Protein AF-A0AAX3QMC4-F1 (afdb_monomer_lite)

pLDDT: mean 74.83, std 13.09, range [39.97, 90.88]

Sequence (287 aa):
MVKISYQSLVENGSMGNENILMTIIDQMFKWLPAFVIFPMVAMEQKKWYMQVFTAYNILLYTIYNILSGSRSDILAVVLGLVLLWIYGRKIRIKQVFVLSFIAITFLYLASFTYSLRGGVNEGTLEEILLKQDYTAPAYNLVGVIGKNIIDPLMVINSQIIKTFPLLGGDWLYFLIADSLFPSSQVSASQGWAFHPFAEGYIFCGFLGFVYNGLVIGLGLSIWNRFILTNNERFNRFMFAIMGCIFFSLVRSQSVNFFRYMYYMFIPSAYIYSRLSNIKINYRGFLR

Foldseek 3Di:
DDQQELVCVVCQCPPNHHPVVNVVVVVVLLQLLLQQQLLLVLVVDPDPVSVVVNVVSVVVSVVSCLRHLPLLLVVLSVQLVLLLVPQPDDDDPVNVVVVVVVVVVSVVSNVVSVVVNPDDDDDDPVVVVLLDQPDPPQPVLVQCLVVVQADQPLLVVLLVCVLDPVSPDDHSLVVCVCVRDVPDDPSSSQHFLRALQSSLCNNPNPCRNVVSVVLVVVLVLVLQLLLAWPDSSSSSSSSSQCSSCVRVCRRGHSSVSSVCVVPRSVVSSVSSCVVVVDDIDGPSPPD

Organism: Parabacteroides distasonis (NCBI:txid823)

Secondary structure (DSSP, 8-state):
-----HHHHHHTTGGG---HHHHHHHHHHHHHIIIIIHHHHHTT---HHHHHHHHHHHHHHHHHHHHHT-HHHHHHHHHHHHHHHHTTSPPPHHHHHHHHHHHHHHHHHHHHHHHTT-----S-HHHHHHHSTTPSSPHHHHHHHHTT---HHHHHHHHHHHHSGGG----HHHHHHHHH-TTS-GGGG--TTHHHHHHHHHHHGGGHHHHHHHHHHHHHHHHHHHH-BS-HHHHHHHHHHHHHHHHHHHTS-TTHHHHHIIIIIHHHHHHHHHHHT----BSTT--

Radius of gyration: 20.12 Å; chains: 1; bounding box: 52×50×53 Å

Structure (mmCIF, N/CA/C/O backbone):
data_AF-A0AAX3QMC4-F1
#
_entry.id   AF-A0AAX3QMC4-F1
#
loop_
_atom_site.group_PDB
_atom_site.id
_atom_site.type_symbol
_atom_site.label_atom_id
_atom_site.label_alt_id
_atom_site.label_comp_id
_atom_site.label_asym_id
_atom_site.label_entity_id
_atom_site.label_seq_id
_atom_site.pdbx_PDB_ins_code
_atom_site.Cartn_x
_atom_site.Cartn_y
_atom_site.Cartn_z
_atom_site.occupancy
_atom_site.B_iso_or_equiv
_atom_site.auth_seq_id
_atom_site.auth_comp_id
_atom_site.auth_asym_id
_atom_site.auth_atom_id
_atom_site.pdbx_PDB_model_num
ATOM 1 N N . MET A 1 1 ? 17.793 24.066 9.110 1.00 49.31 1 MET A N 1
ATOM 2 C CA . MET A 1 1 ? 16.353 23.730 9.198 1.00 49.31 1 MET A CA 1
ATOM 3 C C . MET A 1 1 ? 16.032 22.841 8.001 1.00 49.31 1 MET A C 1
ATOM 5 O O . MET A 1 1 ? 16.295 23.274 6.887 1.00 49.31 1 MET A O 1
ATOM 9 N N . VAL A 1 2 ? 15.605 21.588 8.198 1.00 56.50 2 VAL A N 1
ATOM 10 C CA . VAL A 1 2 ? 15.334 20.657 7.079 1.00 56.50 2 VAL A CA 1
ATOM 11 C C . VAL A 1 2 ? 14.085 21.140 6.340 1.00 56.50 2 VAL A C 1
ATOM 13 O O . VAL A 1 2 ? 13.000 21.159 6.916 1.00 56.50 2 VAL A O 1
ATOM 16 N N . LYS A 1 3 ? 14.232 21.582 5.087 1.00 62.50 3 LYS A N 1
ATOM 17 C CA . LYS A 1 3 ? 13.102 22.011 4.255 1.00 62.50 3 LYS A CA 1
ATOM 18 C C . LYS A 1 3 ? 12.475 20.770 3.621 1.00 62.50 3 LYS A C 1
ATOM 20 O O . LYS A 1 3 ? 13.052 20.193 2.705 1.00 62.50 3 LYS A O 1
ATOM 25 N N . ILE A 1 4 ? 11.315 20.356 4.122 1.00 63.91 4 ILE A N 1
ATOM 26 C CA . ILE A 1 4 ? 10.539 19.247 3.557 1.00 63.91 4 ILE A CA 1
ATOM 27 C C . ILE A 1 4 ? 9.713 19.806 2.395 1.00 63.91 4 ILE A C 1
ATOM 29 O O . ILE A 1 4 ? 8.741 20.525 2.609 1.00 63.91 4 ILE A O 1
ATOM 33 N N . SER A 1 5 ? 10.132 19.518 1.168 1.00 65.94 5 SER A N 1
ATOM 34 C CA . SER A 1 5 ? 9.393 19.777 -0.066 1.00 65.94 5 SER A CA 1
ATOM 35 C C . SER A 1 5 ? 9.378 18.499 -0.902 1.00 65.94 5 SER A C 1
ATOM 37 O O . SER A 1 5 ? 10.153 17.577 -0.651 1.00 65.94 5 SER A O 1
ATOM 39 N N . TYR A 1 6 ? 8.503 18.430 -1.909 1.00 62.00 6 TYR A N 1
ATOM 40 C CA . TYR A 1 6 ? 8.490 17.288 -2.826 1.00 62.00 6 TYR A CA 1
ATOM 41 C C . TYR A 1 6 ? 9.870 17.037 -3.441 1.00 62.00 6 TYR A C 1
ATOM 43 O O . TYR A 1 6 ? 10.355 15.913 -3.445 1.00 62.00 6 TYR A O 1
ATOM 51 N N . GLN A 1 7 ? 10.509 18.105 -3.919 1.00 60.81 7 GLN A N 1
ATOM 52 C CA . GLN A 1 7 ? 11.808 18.029 -4.569 1.00 60.81 7 GLN A CA 1
ATOM 53 C C . GLN A 1 7 ? 12.891 17.538 -3.605 1.00 60.81 7 GLN A C 1
ATOM 55 O O . GLN A 1 7 ? 13.612 16.610 -3.943 1.00 60.81 7 GLN A O 1
ATOM 60 N N . SER A 1 8 ? 12.931 18.051 -2.370 1.00 63.56 8 SER A N 1
ATOM 61 C CA . SER A 1 8 ? 13.912 17.577 -1.394 1.00 63.56 8 SER A CA 1
ATOM 62 C C . SER A 1 8 ? 13.659 16.140 -0.935 1.00 63.56 8 SER A C 1
ATOM 64 O O . SER A 1 8 ? 14.614 15.466 -0.583 1.00 63.56 8 SER A O 1
ATOM 66 N N . LEU A 1 9 ? 12.415 15.641 -0.948 1.00 64.69 9 LEU A N 1
ATOM 67 C CA . LEU A 1 9 ? 12.098 14.231 -0.662 1.00 64.69 9 LEU A CA 1
ATOM 68 C C . LEU A 1 9 ? 12.475 13.294 -1.812 1.00 64.69 9 LEU A C 1
ATOM 70 O O . LEU A 1 9 ? 12.920 12.181 -1.555 1.00 64.69 9 LEU A O 1
ATOM 74 N N . VAL A 1 10 ? 12.292 13.732 -3.058 1.00 59.44 10 VAL A N 1
ATOM 75 C CA . VAL A 1 10 ? 12.657 12.957 -4.255 1.00 59.44 10 VAL A CA 1
ATOM 76 C C . VAL A 1 10 ? 14.172 12.923 -4.452 1.00 59.44 10 VAL A C 1
ATOM 78 O O . VAL A 1 10 ? 14.716 11.890 -4.828 1.00 59.44 10 VAL A O 1
ATOM 81 N N . GLU A 1 11 ? 14.853 14.035 -4.184 1.00 58.03 11 GLU A N 1
ATOM 82 C CA . GLU A 1 11 ? 16.307 14.157 -4.313 1.00 58.03 11 GLU A CA 1
ATOM 83 C C . GLU A 1 11 ? 17.058 13.585 -3.096 1.00 58.03 11 GLU A C 1
ATOM 85 O O . GLU A 1 11 ? 18.263 13.348 -3.179 1.00 58.03 11 GLU A O 1
ATOM 90 N N . ASN A 1 12 ? 16.379 13.318 -1.972 1.00 55.47 12 ASN A N 1
ATOM 91 C CA . ASN A 1 12 ? 17.002 12.708 -0.797 1.00 55.47 12 ASN A CA 1
ATOM 92 C C . ASN A 1 12 ? 17.486 11.284 -1.118 1.00 55.47 12 ASN A C 1
ATOM 94 O O . ASN A 1 12 ? 16.683 10.405 -1.425 1.00 55.47 12 ASN A O 1
ATOM 98 N N . GLY A 1 13 ? 18.799 11.056 -1.047 1.00 44.19 13 GLY A N 1
ATOM 99 C CA . GLY A 1 13 ? 19.425 9.797 -1.465 1.00 44.19 13 GLY A CA 1
ATOM 100 C C . GLY A 1 13 ? 19.769 9.724 -2.959 1.00 44.19 13 GLY A C 1
ATOM 101 O O . GLY A 1 13 ? 20.494 8.816 -3.367 1.00 44.19 13 GLY A O 1
ATOM 102 N N . SER A 1 14 ? 19.348 10.700 -3.774 1.00 43.34 14 SER A N 1
ATOM 103 C CA . SER A 1 14 ? 19.918 10.880 -5.113 1.00 43.34 14 SER A CA 1
ATOM 104 C C . SER A 1 14 ? 21.377 11.344 -4.975 1.00 43.34 14 SER A C 1
ATOM 106 O O . SER A 1 14 ? 21.699 12.162 -4.116 1.00 43.34 14 SER A O 1
ATOM 108 N N . MET A 1 15 ? 22.289 10.767 -5.763 1.00 39.97 15 MET A N 1
ATOM 109 C CA . MET A 1 15 ? 23.743 11.016 -5.681 1.00 39.97 15 MET A CA 1
ATOM 110 C C . MET A 1 15 ? 24.440 10.571 -4.374 1.00 39.97 15 MET A C 1
ATOM 112 O O . MET A 1 15 ? 25.539 11.032 -4.075 1.00 39.97 15 MET A O 1
ATOM 116 N N . GLY A 1 16 ? 23.848 9.651 -3.603 1.00 44.28 16 GLY A N 1
ATOM 117 C CA . GLY A 1 16 ? 24.543 8.951 -2.509 1.00 44.28 16 GLY A CA 1
ATOM 118 C C . GLY A 1 16 ? 24.634 9.693 -1.167 1.00 44.28 16 GLY A C 1
ATOM 119 O O . GLY A 1 16 ? 25.186 9.139 -0.221 1.00 44.28 16 GLY A O 1
ATOM 120 N N . ASN A 1 17 ? 24.059 10.895 -1.045 1.00 50.72 17 ASN A N 1
ATOM 121 C CA . ASN A 1 17 ? 23.912 11.597 0.236 1.00 50.72 17 ASN A CA 1
ATOM 122 C C . ASN A 1 17 ? 22.464 11.504 0.730 1.00 50.72 17 ASN A C 1
ATOM 124 O O . ASN A 1 17 ? 21.611 12.325 0.390 1.00 50.72 17 ASN A O 1
ATOM 128 N N . GLU A 1 18 ? 22.182 10.489 1.545 1.00 63.16 18 GLU A N 1
ATOM 129 C CA . GLU A 1 18 ? 20.889 10.344 2.209 1.00 63.16 18 GLU A CA 1
ATOM 130 C C . GLU A 1 18 ? 20.878 11.118 3.534 1.00 63.16 18 GLU A C 1
ATOM 132 O O . GLU A 1 18 ? 21.643 10.840 4.462 1.00 63.16 18 GLU A O 1
ATOM 137 N N . ASN A 1 19 ? 19.974 12.087 3.663 1.00 74.25 19 ASN A N 1
ATOM 138 C CA . ASN A 1 19 ? 19.677 12.698 4.947 1.00 74.25 19 ASN A CA 1
ATOM 139 C C . ASN A 1 19 ? 18.780 11.753 5.756 1.00 74.25 19 ASN A C 1
ATOM 141 O O . ASN A 1 19 ? 17.552 11.774 5.645 1.00 74.25 19 ASN A O 1
ATOM 145 N N . ILE A 1 20 ? 19.415 10.948 6.609 1.00 75.31 20 ILE A N 1
ATOM 146 C CA . ILE A 1 20 ? 18.758 9.947 7.463 1.00 75.31 20 ILE A CA 1
ATOM 147 C C . ILE A 1 20 ? 17.622 10.564 8.291 1.00 75.31 20 ILE A C 1
ATOM 149 O O . ILE A 1 20 ? 16.552 9.971 8.419 1.00 75.31 20 ILE A O 1
ATOM 153 N N . LEU A 1 21 ? 17.815 11.773 8.831 1.00 75.75 21 LEU A N 1
ATOM 154 C CA . LEU A 1 21 ? 16.792 12.446 9.635 1.00 75.75 21 LEU A CA 1
ATOM 155 C C . LEU A 1 21 ? 15.539 12.747 8.803 1.00 75.75 21 LEU A C 1
ATOM 157 O O . LEU A 1 21 ? 14.420 12.582 9.282 1.00 75.75 21 LEU A O 1
ATOM 161 N N . MET A 1 22 ? 15.722 13.159 7.551 1.00 76.25 22 MET A N 1
ATOM 162 C CA . MET A 1 22 ? 14.623 13.428 6.632 1.00 76.25 22 MET A CA 1
ATOM 163 C C . MET A 1 22 ? 13.876 12.147 6.245 1.00 76.25 22 MET A C 1
ATOM 165 O O . MET A 1 22 ? 12.645 12.147 6.265 1.00 76.25 22 MET A O 1
ATOM 169 N N . THR A 1 23 ? 14.600 11.055 5.979 1.00 74.56 23 THR A N 1
ATOM 170 C CA . THR A 1 23 ? 14.008 9.734 5.713 1.00 74.56 23 THR A CA 1
ATOM 171 C C . THR A 1 23 ? 13.187 9.244 6.907 1.00 74.56 23 THR A C 1
ATOM 173 O O . THR A 1 23 ? 12.052 8.803 6.736 1.00 74.56 23 THR A O 1
ATOM 176 N N . ILE A 1 24 ? 13.715 9.366 8.130 1.00 79.25 24 ILE A N 1
ATOM 177 C CA . ILE A 1 24 ? 12.997 8.973 9.352 1.00 79.25 24 ILE A CA 1
ATOM 178 C C . ILE A 1 24 ? 11.710 9.789 9.505 1.00 79.25 24 ILE A C 1
ATOM 180 O O . ILE A 1 24 ? 10.648 9.211 9.736 1.00 79.25 24 ILE A O 1
ATOM 184 N N . ILE A 1 25 ? 11.782 11.114 9.345 1.00 80.94 25 ILE A N 1
ATOM 185 C CA . ILE A 1 25 ? 10.610 11.991 9.466 1.00 80.94 25 ILE A CA 1
ATOM 186 C C . ILE A 1 25 ? 9.544 11.625 8.420 1.00 80.94 25 ILE A C 1
ATOM 188 O O . ILE A 1 25 ? 8.375 11.482 8.779 1.00 80.94 25 ILE A O 1
ATOM 192 N N . ASP A 1 26 ? 9.926 11.425 7.155 1.00 80.88 26 ASP A N 1
ATOM 193 C CA . ASP A 1 26 ? 9.006 11.006 6.086 1.00 80.88 26 ASP A CA 1
ATOM 194 C C . ASP A 1 26 ? 8.307 9.678 6.414 1.00 80.88 26 ASP A C 1
ATOM 196 O O . ASP A 1 26 ? 7.080 9.583 6.335 1.00 80.88 26 ASP A O 1
ATOM 200 N N . GLN A 1 27 ? 9.053 8.673 6.881 1.00 81.38 27 GLN A N 1
ATOM 201 C CA . GLN A 1 27 ? 8.475 7.375 7.242 1.00 81.38 27 GLN A CA 1
ATOM 202 C C . GLN A 1 27 ? 7.536 7.462 8.450 1.00 81.38 27 GLN A C 1
ATOM 204 O O . GLN A 1 27 ? 6.460 6.862 8.435 1.00 81.38 27 GLN A O 1
ATOM 209 N N . MET A 1 28 ? 7.878 8.256 9.471 1.00 84.31 28 MET A N 1
ATOM 210 C CA . MET A 1 28 ? 6.996 8.485 10.622 1.00 84.31 28 MET A CA 1
ATOM 211 C C . MET A 1 28 ? 5.643 9.062 10.189 1.00 84.31 28 MET A C 1
ATOM 213 O O . MET A 1 28 ? 4.595 8.606 10.657 1.00 84.31 28 MET A O 1
ATOM 217 N N . PHE A 1 29 ? 5.650 10.019 9.257 1.00 85.50 29 PHE A N 1
ATOM 218 C CA . PHE A 1 29 ? 4.421 10.577 8.696 1.00 85.50 29 PHE A CA 1
ATOM 219 C C . PHE A 1 29 ? 3.666 9.589 7.814 1.00 85.50 29 PHE A C 1
ATOM 221 O O . PHE A 1 29 ? 2.445 9.492 7.922 1.00 85.50 29 PHE A O 1
ATOM 228 N N . LYS A 1 30 ? 4.351 8.797 6.991 1.00 82.56 30 LYS A N 1
ATOM 229 C CA . LYS A 1 30 ? 3.698 7.791 6.139 1.00 82.56 30 LYS A CA 1
ATOM 230 C C . LYS A 1 30 ? 3.063 6.646 6.923 1.00 82.56 30 LYS A C 1
ATOM 232 O O . LYS A 1 30 ? 2.097 6.050 6.452 1.00 82.56 30 LYS A O 1
ATOM 237 N N . TRP A 1 31 ? 3.556 6.348 8.122 1.00 86.25 31 TRP A N 1
ATOM 238 C CA . TRP A 1 31 ? 3.042 5.254 8.950 1.00 86.25 31 TRP A CA 1
ATOM 239 C C . TRP A 1 31 ? 1.947 5.662 9.946 1.00 86.25 31 TRP A C 1
ATOM 241 O O . TRP A 1 31 ? 1.224 4.801 10.457 1.00 86.25 31 TRP A O 1
ATOM 251 N N . LEU A 1 32 ? 1.770 6.964 10.181 1.00 88.06 32 LEU A N 1
ATOM 252 C CA . LEU A 1 32 ? 0.711 7.539 11.021 1.00 88.06 32 LEU A CA 1
ATOM 253 C C . LEU A 1 32 ? -0.691 6.953 10.747 1.00 88.06 32 LEU A C 1
ATOM 255 O O . LEU A 1 32 ? -1.385 6.602 11.710 1.00 88.06 32 LEU A O 1
ATOM 259 N N . PRO A 1 33 ? -1.119 6.766 9.480 1.00 86.81 33 PRO A N 1
ATOM 260 C CA . PRO A 1 33 ? -2.404 6.149 9.174 1.00 86.81 33 PRO A CA 1
ATOM 261 C C . PRO A 1 33 ? -2.561 4.737 9.744 1.00 86.81 33 PRO A C 1
ATOM 263 O O . PRO A 1 33 ? -3.573 4.432 10.375 1.00 86.81 33 PRO A O 1
ATOM 266 N N . ALA A 1 34 ? -1.547 3.888 9.574 1.00 86.06 34 ALA A N 1
ATOM 267 C CA . ALA A 1 34 ? -1.612 2.477 9.943 1.00 86.06 34 ALA A CA 1
ATOM 268 C C . ALA A 1 34 ? -1.427 2.225 11.444 1.00 86.06 34 ALA A C 1
ATOM 270 O O . ALA A 1 34 ? -2.009 1.274 11.972 1.00 86.06 34 ALA A O 1
ATOM 271 N N . PHE A 1 35 ? -0.632 3.051 12.131 1.00 87.19 35 PHE A N 1
ATOM 272 C CA . PHE A 1 35 ? -0.308 2.848 13.549 1.00 87.19 35 PHE A CA 1
ATOM 273 C C . PHE A 1 35 ? -1.114 3.708 14.517 1.00 87.19 35 PHE A C 1
ATOM 275 O O . PHE A 1 35 ? -1.220 3.344 15.687 1.00 87.19 35 PHE A O 1
ATOM 282 N N . VAL A 1 36 ? -1.705 4.813 14.057 1.00 86.25 36 VAL A N 1
ATOM 283 C CA . VAL A 1 36 ? -2.420 5.749 14.936 1.00 86.25 36 VAL A CA 1
ATOM 284 C C . VAL A 1 36 ? -3.840 5.995 14.448 1.00 86.25 36 VAL A C 1
ATOM 286 O O . VAL A 1 36 ? -4.792 5.682 15.160 1.00 86.25 36 VAL A O 1
ATOM 289 N N . ILE A 1 37 ? -4.017 6.494 13.223 1.00 87.19 37 ILE A N 1
ATOM 290 C CA . ILE A 1 37 ? -5.329 6.972 12.761 1.00 87.19 37 ILE A CA 1
ATOM 291 C C . ILE A 1 37 ? -6.327 5.814 12.632 1.00 87.19 37 ILE A C 1
ATOM 293 O O . ILE A 1 37 ? -7.370 5.824 13.286 1.00 87.19 37 ILE A O 1
ATOM 297 N N . PHE A 1 38 ? -6.027 4.793 11.824 1.00 88.56 38 PHE A N 1
ATOM 298 C CA . PHE A 1 38 ? -6.962 3.687 11.600 1.00 88.56 38 PHE A CA 1
ATOM 299 C C . PHE A 1 38 ? -7.244 2.855 12.851 1.00 88.56 38 PHE A C 1
ATOM 301 O O . PHE A 1 38 ? -8.420 2.551 13.061 1.00 88.56 38 PHE A O 1
ATOM 308 N N . PRO A 1 39 ? -6.259 2.517 13.712 1.00 86.12 39 PRO A N 1
ATOM 309 C CA . PRO A 1 39 ? -6.552 1.847 14.975 1.00 86.12 39 PRO A CA 1
ATOM 310 C C . PRO A 1 39 ? -7.547 2.636 15.827 1.00 86.12 39 PRO A C 1
ATOM 312 O O . PRO A 1 39 ? -8.546 2.081 16.281 1.00 86.12 39 PRO A O 1
ATOM 315 N N . MET A 1 40 ? -7.329 3.942 15.997 1.00 84.44 40 MET A N 1
ATOM 316 C CA . MET A 1 40 ? -8.184 4.769 16.851 1.00 84.44 40 MET A CA 1
ATOM 317 C C . MET A 1 40 ? -9.596 4.937 16.289 1.00 84.44 40 MET A C 1
ATOM 319 O O . MET A 1 40 ? -10.567 4.851 17.045 1.00 84.44 40 MET A O 1
ATOM 323 N N . VAL A 1 41 ? -9.721 5.116 14.970 1.00 84.19 41 VAL A N 1
ATOM 324 C CA . VAL A 1 41 ? -11.024 5.191 14.295 1.00 84.19 41 VAL A CA 1
ATOM 325 C C . VAL A 1 41 ? -11.757 3.847 14.377 1.00 84.19 41 VAL A C 1
ATOM 327 O O . VAL A 1 41 ? -12.950 3.821 14.676 1.00 84.19 41 VAL A O 1
ATOM 330 N N . ALA A 1 42 ? -11.064 2.723 14.170 1.00 84.88 42 ALA A N 1
ATOM 331 C CA . ALA A 1 42 ? -11.664 1.388 14.211 1.00 84.88 42 ALA A CA 1
ATOM 332 C C . ALA A 1 42 ? -12.088 0.948 15.624 1.00 84.88 42 ALA A C 1
ATOM 334 O O . ALA A 1 42 ? -13.066 0.211 15.771 1.00 84.88 42 ALA A O 1
ATOM 335 N N . MET A 1 43 ? -11.396 1.418 16.666 1.00 82.75 43 MET A N 1
ATOM 336 C CA . MET A 1 43 ? -11.776 1.169 18.060 1.00 82.75 43 MET A CA 1
ATOM 337 C C . MET A 1 43 ? -13.042 1.932 18.491 1.00 82.75 43 MET A C 1
ATOM 339 O O . MET A 1 43 ? -13.612 1.588 19.526 1.00 82.75 43 MET A O 1
ATOM 343 N N . GLU A 1 44 ? -13.480 2.943 17.728 1.00 79.31 44 GLU A N 1
ATOM 344 C CA . GLU A 1 44 ? -14.660 3.780 18.015 1.00 79.31 44 GLU A CA 1
ATOM 345 C C . GLU A 1 44 ? -14.652 4.360 19.447 1.00 79.31 44 GLU A C 1
ATOM 347 O O . GLU A 1 44 ? -15.651 4.339 20.172 1.00 79.31 44 GLU A O 1
ATOM 352 N N . GLN A 1 45 ? -13.494 4.873 19.883 1.00 75.12 45 GLN A N 1
ATOM 353 C CA . GLN A 1 45 ? -13.324 5.419 21.232 1.00 75.12 45 GLN A CA 1
ATOM 354 C C . GLN A 1 45 ? -14.245 6.628 21.467 1.00 75.12 45 GLN A C 1
ATOM 356 O O . GLN A 1 45 ? -14.184 7.636 20.762 1.00 75.12 45 GLN A O 1
ATOM 361 N N . LYS A 1 46 ? -15.077 6.549 22.513 1.00 76.88 46 LYS A N 1
ATOM 362 C CA . LYS A 1 46 ? -16.021 7.619 22.893 1.00 76.88 46 LYS A CA 1
ATOM 363 C C . LYS A 1 46 ? -15.394 8.730 23.738 1.00 76.88 46 LYS A C 1
ATOM 365 O O . LYS A 1 46 ? -16.039 9.737 24.003 1.00 76.88 46 LYS A O 1
ATOM 370 N N . LYS A 1 47 ? -14.159 8.542 24.209 1.00 85.75 47 LYS A N 1
ATOM 371 C CA . LYS A 1 47 ? -13.484 9.515 25.071 1.00 85.75 47 LYS A CA 1
ATOM 372 C C . LYS A 1 47 ? -13.052 10.729 24.245 1.00 85.75 47 LYS A C 1
ATOM 374 O O . LYS A 1 47 ? -12.316 10.572 23.273 1.00 85.75 47 LYS A O 1
ATOM 379 N N . TRP A 1 48 ? -13.467 11.924 24.663 1.00 85.00 48 TRP A N 1
ATOM 380 C CA . TRP A 1 48 ? -13.247 13.170 23.917 1.00 85.00 48 TRP A CA 1
ATOM 381 C C . TRP A 1 48 ? -11.764 13.423 23.599 1.00 85.00 48 TRP A C 1
ATOM 383 O O . TRP A 1 48 ? -11.427 13.767 22.472 1.00 85.00 48 TRP A O 1
ATOM 393 N N . TYR A 1 49 ? -10.856 13.158 24.544 1.00 84.69 49 TYR A N 1
ATOM 394 C CA . TYR A 1 49 ? -9.421 13.372 24.343 1.00 84.69 49 TYR A CA 1
ATOM 395 C C . TYR A 1 49 ? -8.825 12.432 23.281 1.00 84.69 49 TYR A C 1
ATOM 397 O O . TYR A 1 49 ? -7.923 12.825 22.549 1.00 84.69 49 TYR A O 1
ATOM 405 N N . MET A 1 50 ? -9.364 11.215 23.133 1.00 83.75 50 MET A N 1
ATOM 406 C CA . MET A 1 50 ? -8.956 10.286 22.071 1.00 83.75 50 MET A CA 1
ATOM 407 C C . MET A 1 50 ? -9.451 10.758 20.704 1.00 83.75 50 MET A C 1
ATOM 409 O O . MET A 1 50 ? -8.746 10.608 19.709 1.00 83.75 50 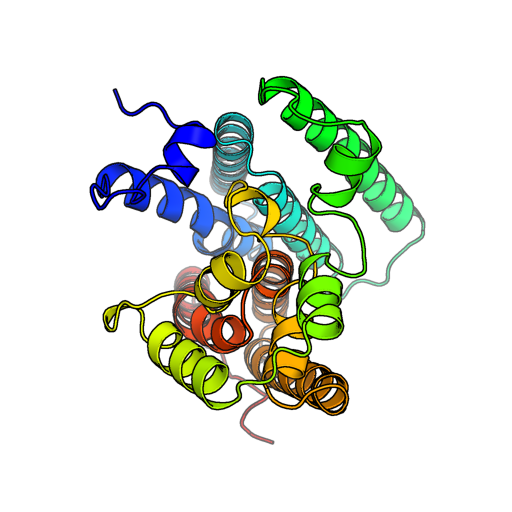MET A O 1
ATOM 413 N N . GLN A 1 51 ? -10.644 11.353 20.645 1.00 80.94 51 GLN A N 1
ATOM 414 C CA . GLN A 1 51 ? -11.187 11.931 19.414 1.00 80.94 51 GLN A CA 1
ATOM 415 C C . GLN A 1 51 ? -10.381 13.157 18.977 1.00 80.94 51 GLN A C 1
ATOM 417 O O . GLN A 1 51 ? -9.997 13.242 17.813 1.00 80.94 51 GLN A O 1
ATOM 422 N N . VAL A 1 52 ? -10.043 14.046 19.918 1.00 85.69 52 VAL A N 1
ATOM 423 C CA . VAL A 1 52 ? -9.164 15.201 19.672 1.00 85.69 52 VAL A CA 1
ATOM 424 C C . VAL A 1 52 ? -7.783 14.742 19.207 1.00 85.69 52 VAL A C 1
ATOM 426 O O . VAL A 1 52 ? -7.288 15.240 18.200 1.00 85.69 52 VAL A O 1
ATOM 429 N N . PHE A 1 53 ? -7.184 13.748 19.867 1.00 87.12 53 PHE A N 1
ATOM 430 C CA . PHE A 1 53 ? -5.893 13.198 19.450 1.00 87.12 53 PHE A CA 1
ATOM 431 C C . PHE A 1 53 ? -5.958 12.567 18.049 1.00 87.12 53 PHE A C 1
ATOM 433 O O . PHE A 1 53 ? -5.060 12.772 17.235 1.00 87.12 53 PHE A O 1
ATOM 440 N N . THR A 1 54 ? -7.036 11.852 17.718 1.00 85.88 54 THR A N 1
ATOM 441 C CA . THR A 1 54 ? -7.231 11.290 16.368 1.00 85.88 54 THR A CA 1
ATOM 442 C C . THR A 1 54 ? -7.339 12.402 15.322 1.00 85.88 54 THR A C 1
ATOM 444 O O . THR A 1 54 ? -6.661 12.352 14.298 1.00 85.88 54 THR A O 1
ATOM 447 N N . ALA A 1 55 ? -8.143 13.434 15.594 1.00 83.25 55 ALA A N 1
ATOM 448 C CA . ALA A 1 55 ? -8.316 14.581 14.707 1.00 83.25 55 ALA A CA 1
ATOM 449 C C . ALA A 1 55 ? -7.005 15.357 14.507 1.00 83.25 55 ALA A C 1
ATOM 451 O O . ALA A 1 55 ? -6.677 15.720 13.379 1.00 83.25 55 ALA A O 1
ATOM 452 N N . TYR A 1 56 ? -6.222 15.541 15.575 1.00 86.88 56 TYR A N 1
ATOM 453 C CA . TYR A 1 56 ? -4.894 16.148 15.513 1.00 86.88 56 TYR A CA 1
ATOM 454 C C . TYR A 1 56 ? -3.959 15.373 14.578 1.00 86.88 56 TYR A C 1
ATOM 456 O O . TYR A 1 56 ? -3.330 15.973 13.714 1.00 86.88 56 TYR A O 1
ATOM 464 N N . ASN A 1 57 ? -3.908 14.042 14.688 1.00 88.12 57 ASN A N 1
ATOM 465 C CA . ASN A 1 57 ? -3.053 13.217 13.832 1.00 88.12 57 ASN A CA 1
ATOM 466 C C . ASN A 1 57 ? -3.508 13.213 12.362 1.00 88.12 57 ASN A C 1
ATOM 468 O O . ASN A 1 57 ? -2.665 13.228 11.466 1.00 88.12 57 ASN A O 1
ATOM 472 N N . ILE A 1 58 ? -4.820 13.255 12.095 1.00 85.19 58 ILE A N 1
ATOM 473 C CA . ILE A 1 58 ? -5.355 13.431 10.733 1.00 85.19 58 ILE A CA 1
ATOM 474 C C . ILE A 1 58 ? -4.942 14.792 10.165 1.00 85.19 58 ILE A C 1
ATOM 476 O O . ILE A 1 58 ? -4.477 14.868 9.026 1.00 85.19 58 ILE A O 1
ATOM 480 N N . LEU A 1 59 ? -5.083 15.863 10.951 1.00 83.12 59 LEU A N 1
ATOM 481 C CA . LEU A 1 59 ? -4.697 17.212 10.543 1.00 83.12 59 LEU A CA 1
ATOM 482 C C . LEU A 1 59 ? -3.193 17.290 10.266 1.00 83.12 59 LEU A C 1
ATOM 484 O O . LEU A 1 59 ? -2.788 17.786 9.219 1.00 83.12 59 LEU A O 1
ATOM 488 N N . LEU A 1 60 ? -2.378 16.749 11.169 1.00 85.25 60 LEU A N 1
ATOM 489 C CA . LEU A 1 60 ? -0.926 16.723 11.053 1.00 85.25 60 LEU A CA 1
ATOM 490 C C . LEU A 1 60 ? -0.476 15.965 9.793 1.00 85.25 60 LEU A C 1
ATOM 492 O O . LEU A 1 60 ? 0.332 16.481 9.023 1.00 85.25 60 LEU A O 1
ATOM 496 N N . TYR A 1 61 ? -1.052 14.785 9.537 1.00 86.19 61 TYR A N 1
ATOM 497 C CA . TYR A 1 61 ? -0.811 14.019 8.313 1.00 86.19 61 TYR A CA 1
ATOM 498 C C . TYR A 1 61 ? -1.221 14.798 7.056 1.00 86.19 61 TYR A C 1
ATOM 500 O O . TYR A 1 61 ? -0.498 14.818 6.062 1.00 86.19 61 TYR A O 1
ATOM 508 N N . THR A 1 62 ? -2.370 15.473 7.092 1.00 80.62 62 THR A N 1
ATOM 509 C CA . THR A 1 62 ? -2.876 16.258 5.957 1.00 80.62 62 THR A CA 1
ATOM 510 C C . THR A 1 62 ? -1.955 17.439 5.653 1.00 80.62 62 THR A C 1
ATOM 512 O O . THR A 1 62 ? -1.560 17.622 4.504 1.00 80.62 62 THR A O 1
ATOM 515 N N . ILE A 1 63 ? -1.551 18.201 6.675 1.00 79.44 63 ILE A N 1
ATOM 516 C CA . ILE A 1 63 ? -0.615 19.325 6.535 1.00 79.44 63 ILE A CA 1
ATOM 517 C C . ILE A 1 63 ? 0.716 18.834 5.967 1.00 79.44 63 ILE A C 1
ATOM 519 O O . ILE A 1 63 ? 1.216 19.419 5.008 1.00 79.44 63 ILE A O 1
ATOM 523 N N . TYR A 1 64 ? 1.259 17.738 6.506 1.00 83.12 64 TYR A N 1
ATOM 524 C CA . TYR A 1 64 ? 2.494 17.144 6.001 1.00 83.12 64 TYR A CA 1
ATOM 525 C C . TYR A 1 64 ? 2.399 16.825 4.505 1.00 83.12 64 TYR A C 1
ATOM 527 O O . TYR A 1 64 ? 3.274 17.223 3.742 1.00 83.12 64 TYR A O 1
ATOM 535 N N . ASN A 1 65 ? 1.321 16.168 4.070 1.00 77.06 65 ASN A N 1
ATOM 536 C CA . ASN A 1 65 ? 1.163 15.782 2.670 1.00 77.06 65 ASN A CA 1
ATOM 537 C C . ASN A 1 65 ? 0.898 16.957 1.724 1.00 77.06 65 ASN A C 1
ATOM 539 O O . ASN A 1 65 ? 1.290 16.899 0.558 1.00 77.06 65 ASN A O 1
ATOM 543 N N . ILE A 1 66 ? 0.267 18.030 2.207 1.00 73.75 66 ILE A N 1
ATOM 544 C CA . ILE A 1 66 ? 0.133 19.279 1.446 1.00 73.75 66 ILE A CA 1
ATOM 545 C C . ILE A 1 66 ? 1.514 19.917 1.251 1.00 73.75 66 ILE A C 1
ATOM 547 O O . ILE A 1 66 ? 1.854 20.295 0.132 1.00 73.75 66 ILE A O 1
ATOM 551 N N . LEU A 1 67 ? 2.331 19.981 2.308 1.00 71.69 67 LEU A N 1
ATOM 552 C CA . LEU A 1 67 ? 3.686 20.542 2.252 1.00 71.69 67 LEU A CA 1
ATOM 553 C C . LEU A 1 67 ? 4.643 19.688 1.403 1.00 71.69 67 LEU A C 1
ATOM 555 O O . LEU A 1 67 ? 5.439 20.227 0.634 1.00 71.69 67 LEU A O 1
ATOM 559 N N . SER A 1 68 ? 4.550 18.360 1.501 1.00 69.38 68 SER A N 1
ATOM 560 C CA . SER A 1 68 ? 5.338 17.425 0.690 1.00 69.38 68 SER A CA 1
ATOM 561 C C . SER A 1 68 ? 4.798 17.260 -0.734 1.00 69.38 68 SER A C 1
ATOM 563 O O . SER A 1 68 ? 5.475 16.701 -1.595 1.00 69.38 68 SER A O 1
ATOM 565 N N . GLY A 1 69 ? 3.577 17.728 -1.006 1.00 65.75 69 GLY A N 1
ATOM 566 C CA . GLY A 1 69 ? 2.889 17.559 -2.281 1.00 65.75 69 GLY A CA 1
ATOM 567 C C . GLY A 1 69 ? 2.570 16.098 -2.627 1.00 65.75 69 GLY A C 1
ATOM 568 O O . GLY A 1 69 ? 2.457 15.778 -3.816 1.00 65.75 69 GLY A O 1
ATOM 569 N N . SER A 1 70 ? 2.469 15.198 -1.642 1.00 67.62 70 SER A N 1
ATOM 570 C CA . SER A 1 70 ? 2.227 13.764 -1.863 1.00 67.62 70 SER A CA 1
ATOM 571 C C . SER A 1 70 ? 0.734 13.446 -2.015 1.00 67.62 70 SER A C 1
ATOM 573 O O . SER A 1 70 ? 0.021 13.086 -1.080 1.00 67.62 70 SER A O 1
ATOM 575 N N . ARG A 1 71 ? 0.231 13.592 -3.246 1.00 69.38 71 ARG A N 1
ATOM 576 C CA . ARG A 1 71 ? -1.195 13.408 -3.588 1.00 69.38 71 ARG A CA 1
ATOM 577 C C . ARG A 1 71 ? -1.689 11.969 -3.384 1.00 69.38 71 ARG A C 1
ATOM 579 O O . ARG A 1 71 ? -2.834 11.762 -2.988 1.00 69.38 71 ARG A O 1
ATOM 586 N N . SER A 1 72 ? -0.835 10.981 -3.650 1.00 70.62 72 SER A N 1
ATOM 587 C CA . SER A 1 72 ? -1.189 9.561 -3.520 1.00 70.62 72 SER A CA 1
ATOM 588 C C . SER A 1 72 ? -1.320 9.103 -2.075 1.00 70.62 72 SER A C 1
ATOM 590 O O . SER A 1 72 ? -2.169 8.265 -1.792 1.00 70.62 72 SER A O 1
ATOM 592 N N . ASP A 1 73 ? -0.549 9.691 -1.167 1.00 75.62 73 ASP A N 1
ATOM 593 C CA . ASP A 1 73 ? -0.626 9.393 0.263 1.00 75.62 73 ASP A CA 1
ATOM 594 C C . ASP A 1 73 ? -1.960 9.898 0.849 1.00 75.62 73 ASP A C 1
ATOM 596 O O . ASP A 1 73 ? -2.655 9.181 1.572 1.00 75.62 73 ASP A O 1
ATOM 600 N N . ILE A 1 74 ? -2.416 11.083 0.425 1.00 75.44 74 ILE A N 1
ATOM 601 C CA . ILE A 1 74 ? -3.751 11.593 0.783 1.00 75.44 74 ILE A CA 1
ATOM 602 C C . ILE A 1 74 ? -4.855 10.667 0.240 1.00 75.44 74 ILE A C 1
ATOM 604 O O . ILE A 1 74 ? -5.771 10.312 0.984 1.00 75.44 74 ILE A O 1
ATOM 608 N N . LEU A 1 75 ? -4.762 10.238 -1.028 1.00 75.75 75 LEU A N 1
ATOM 609 C CA . LEU A 1 75 ? -5.711 9.287 -1.636 1.00 75.75 75 LEU A CA 1
ATOM 610 C C . LEU A 1 75 ? -5.802 7.979 -0.860 1.00 75.75 75 LEU A C 1
ATOM 612 O O . LEU A 1 75 ? -6.901 7.497 -0.581 1.00 75.75 75 LEU A O 1
ATOM 616 N N . ALA A 1 76 ? -4.646 7.422 -0.514 1.00 79.56 76 ALA A N 1
ATOM 617 C CA . ALA A 1 76 ? -4.526 6.196 0.249 1.00 79.56 76 ALA A CA 1
ATOM 618 C C . ALA A 1 76 ? -5.281 6.288 1.579 1.00 79.56 76 ALA A C 1
ATOM 620 O O . ALA A 1 76 ? -6.099 5.419 1.895 1.00 79.56 76 ALA A O 1
ATOM 621 N N . VAL A 1 77 ? -5.090 7.372 2.333 1.00 82.38 77 VAL A N 1
ATOM 622 C CA . VAL A 1 77 ? -5.769 7.542 3.624 1.00 82.38 77 VAL A CA 1
ATOM 623 C C . VAL A 1 77 ? -7.263 7.761 3.469 1.00 82.38 77 VAL A C 1
ATOM 625 O O . VAL A 1 77 ? -8.036 7.146 4.205 1.00 82.38 77 VAL A O 1
ATOM 628 N N . VAL A 1 78 ? -7.691 8.581 2.507 1.00 80.50 78 VAL A N 1
ATOM 629 C CA . VAL A 1 78 ? -9.121 8.785 2.233 1.00 80.50 78 VAL A CA 1
ATOM 630 C C . VAL A 1 78 ? -9.784 7.460 1.865 1.00 80.50 78 VAL A C 1
ATOM 632 O O . VAL A 1 78 ? -10.827 7.132 2.430 1.00 80.50 78 VAL A O 1
ATOM 635 N N . LEU A 1 79 ? -9.163 6.657 0.997 1.00 82.06 79 LEU A N 1
ATOM 636 C CA . LEU A 1 79 ? -9.671 5.332 0.648 1.00 82.06 79 LEU A CA 1
ATOM 637 C C . LEU A 1 79 ? -9.742 4.418 1.878 1.00 82.06 79 LEU A C 1
ATOM 639 O O . LEU A 1 79 ? -10.770 3.781 2.100 1.00 82.06 79 LEU A O 1
ATOM 643 N N . GLY A 1 80 ? -8.703 4.392 2.715 1.00 84.62 80 GLY A N 1
ATOM 644 C CA . GLY A 1 80 ? -8.705 3.634 3.968 1.00 84.62 80 GLY A CA 1
ATOM 645 C C . GLY A 1 80 ? -9.849 4.040 4.907 1.00 84.62 80 GLY A C 1
ATOM 646 O O . GLY A 1 80 ? -10.571 3.178 5.407 1.00 84.62 80 GLY A O 1
ATOM 647 N N . LEU A 1 81 ? -10.088 5.344 5.091 1.00 83.06 81 LEU A N 1
ATOM 648 C CA . LEU A 1 81 ? -11.200 5.870 5.896 1.00 83.06 81 LEU A CA 1
ATOM 649 C C . LEU A 1 81 ? -12.572 5.528 5.296 1.00 83.06 81 LEU A C 1
ATOM 651 O O . LEU A 1 81 ? -13.498 5.164 6.025 1.00 83.06 81 LEU A O 1
ATOM 655 N N . VAL A 1 82 ? -12.710 5.611 3.973 1.00 82.19 82 VAL A N 1
ATOM 656 C CA . VAL A 1 82 ? -13.929 5.219 3.253 1.00 82.19 82 VAL A CA 1
ATOM 657 C C . VAL A 1 82 ? -14.210 3.730 3.446 1.00 82.19 82 VAL A C 1
ATOM 659 O O . VAL A 1 82 ? -15.339 3.355 3.767 1.00 82.19 82 VAL A O 1
ATOM 662 N N . LEU A 1 83 ? -13.191 2.880 3.321 1.00 84.38 83 LEU A N 1
ATOM 663 C CA . LEU A 1 83 ? -13.324 1.440 3.523 1.00 84.38 83 LEU A CA 1
ATOM 664 C C . LEU A 1 83 ? -13.625 1.102 4.982 1.00 84.38 83 LEU A C 1
ATOM 666 O O . LEU A 1 83 ? -14.495 0.264 5.216 1.00 84.38 83 LEU A O 1
ATOM 670 N N . LEU A 1 84 ? -13.027 1.803 5.960 1.00 84.31 84 LEU A N 1
ATOM 671 C CA . LEU A 1 84 ? -13.489 1.735 7.351 1.00 84.31 84 LEU A CA 1
ATOM 672 C C . LEU A 1 84 ? -14.978 2.049 7.404 1.00 84.31 84 LEU A C 1
ATOM 674 O O . LEU A 1 84 ? -15.736 1.320 8.025 1.00 84.31 84 LEU A O 1
ATOM 678 N N . TRP A 1 85 ? -15.447 3.123 6.789 1.00 79.38 85 TRP A N 1
ATOM 679 C CA . TRP A 1 85 ? -16.846 3.516 6.918 1.00 79.38 85 TRP A CA 1
ATOM 680 C C . TRP A 1 85 ? -17.837 2.548 6.250 1.00 79.38 85 TRP A C 1
ATOM 682 O O . TRP A 1 85 ? -18.932 2.363 6.784 1.00 79.38 85 TRP A O 1
ATOM 692 N N . ILE A 1 86 ? -17.463 1.923 5.131 1.00 81.12 86 ILE A N 1
ATOM 693 C CA . ILE A 1 86 ? -18.327 1.027 4.342 1.00 81.12 86 ILE A CA 1
ATOM 694 C C . ILE A 1 86 ? -18.302 -0.419 4.851 1.00 81.12 86 ILE A C 1
ATOM 696 O O . ILE A 1 86 ? -19.309 -1.114 4.719 1.00 81.12 86 ILE A O 1
ATOM 700 N N . TYR A 1 87 ? -17.192 -0.887 5.429 1.00 79.38 87 TYR A N 1
ATOM 701 C CA . TYR A 1 87 ? -17.025 -2.293 5.808 1.00 79.38 87 TYR A CA 1
ATOM 702 C C . TYR A 1 87 ? -18.193 -2.818 6.660 1.00 79.38 87 TYR A C 1
ATOM 704 O O . TYR A 1 87 ? -18.547 -2.227 7.682 1.00 79.38 87 TYR A O 1
ATOM 712 N N . GLY A 1 88 ? -18.804 -3.922 6.217 1.00 66.31 88 GLY A N 1
ATOM 713 C CA . GLY A 1 88 ? -19.946 -4.560 6.886 1.00 66.31 88 GLY A CA 1
ATOM 714 C C . GLY A 1 88 ? -21.282 -3.810 6.767 1.00 66.31 88 GLY A C 1
ATOM 715 O O . GLY A 1 88 ? -22.295 -4.283 7.282 1.00 66.31 88 GLY A O 1
ATOM 716 N N . ARG A 1 89 ? -21.337 -2.657 6.082 1.00 73.75 89 ARG A N 1
ATOM 717 C CA . ARG A 1 89 ? -22.560 -1.853 5.920 1.00 73.75 89 ARG A CA 1
ATOM 718 C C . ARG A 1 89 ? -23.169 -2.029 4.531 1.00 73.75 89 ARG A C 1
ATOM 720 O O . ARG A 1 89 ? -22.475 -2.013 3.521 1.00 73.75 89 ARG A O 1
ATOM 727 N N . LYS A 1 90 ? -24.503 -2.106 4.465 1.00 70.81 90 LYS A N 1
ATOM 728 C CA . LYS A 1 90 ? -25.232 -1.970 3.194 1.00 70.81 90 LYS A CA 1
ATOM 729 C C . LYS A 1 90 ? -25.096 -0.531 2.694 1.00 70.81 90 LYS A C 1
ATOM 731 O O . LYS A 1 90 ? -25.528 0.391 3.388 1.00 70.81 90 LYS A O 1
ATOM 736 N N . ILE A 1 91 ? -24.523 -0.358 1.504 1.00 73.19 91 ILE A N 1
ATOM 737 C CA . ILE A 1 91 ? -24.330 0.953 0.876 1.00 73.19 91 ILE A CA 1
ATOM 738 C C . ILE A 1 91 ? -25.699 1.539 0.520 1.00 73.19 91 ILE A C 1
ATOM 740 O O . ILE A 1 91 ? -26.458 0.956 -0.252 1.00 73.19 91 ILE A O 1
ATOM 744 N N . ARG A 1 92 ? -26.032 2.696 1.096 1.00 78.50 92 ARG A N 1
ATOM 745 C CA . ARG A 1 92 ? -27.247 3.462 0.764 1.00 78.50 92 ARG A CA 1
ATOM 746 C C . ARG A 1 92 ? -26.916 4.583 -0.218 1.00 78.50 92 ARG A C 1
ATOM 748 O O . ARG A 1 92 ? -25.823 5.137 -0.162 1.00 78.50 92 ARG A O 1
ATOM 755 N N . ILE A 1 93 ? -27.892 5.017 -1.020 1.00 77.00 93 ILE A N 1
ATOM 756 C CA . ILE A 1 93 ? -27.719 6.094 -2.018 1.00 77.00 93 ILE A CA 1
ATOM 757 C C . ILE A 1 93 ? -27.133 7.387 -1.414 1.00 77.00 93 ILE A C 1
ATOM 759 O O . ILE A 1 93 ? -26.255 8.007 -2.000 1.00 77.00 93 ILE A O 1
ATOM 763 N N . LYS A 1 94 ? -27.529 7.752 -0.182 1.00 75.69 94 LYS A N 1
ATOM 764 C CA . LYS A 1 94 ? -26.977 8.916 0.539 1.00 75.69 94 LYS A CA 1
ATOM 765 C C . LYS A 1 94 ? -25.467 8.801 0.767 1.00 75.69 94 LYS A C 1
ATOM 767 O O . LYS A 1 94 ? -24.763 9.799 0.716 1.00 75.69 94 LYS A O 1
ATOM 772 N N . GLN A 1 95 ? -24.971 7.590 1.015 1.00 73.31 95 GLN A N 1
ATOM 773 C CA . GLN A 1 95 ? -23.543 7.346 1.199 1.00 73.31 95 GLN A CA 1
ATOM 774 C C . GLN A 1 95 ? -22.797 7.474 -0.126 1.00 73.31 95 GLN A C 1
ATOM 776 O O . GLN A 1 95 ? -21.704 8.021 -0.131 1.00 73.31 95 GLN A O 1
ATOM 781 N N . VAL A 1 96 ? -23.408 7.063 -1.242 1.00 75.12 96 VAL A N 1
ATOM 782 C CA . VAL A 1 96 ? -22.843 7.265 -2.585 1.00 75.12 96 VAL A CA 1
ATOM 783 C C . VAL A 1 96 ? -22.640 8.755 -2.860 1.00 75.12 96 VAL A C 1
ATOM 785 O O . VAL A 1 96 ? -21.531 9.145 -3.194 1.00 75.12 96 VAL A O 1
ATOM 788 N N . PHE A 1 97 ? -23.643 9.604 -2.610 1.00 73.81 97 PHE A N 1
ATOM 789 C CA . PHE A 1 97 ? -23.504 11.057 -2.791 1.00 73.81 97 PHE A CA 1
ATOM 790 C C . PHE A 1 97 ? -22.407 11.678 -1.919 1.00 73.81 97 PHE A C 1
ATOM 792 O O . PHE A 1 97 ? -21.638 12.503 -2.404 1.00 73.81 97 PHE A O 1
ATOM 799 N N . VAL A 1 98 ? -22.301 11.267 -0.650 1.00 77.88 98 VAL A N 1
ATOM 800 C CA . VAL A 1 98 ? -21.234 11.743 0.247 1.00 77.88 98 VAL A CA 1
ATOM 801 C C . VAL A 1 98 ? -19.859 11.319 -0.270 1.00 77.88 98 VAL A C 1
ATOM 803 O O . VAL A 1 98 ? -18.943 12.134 -0.295 1.00 77.88 98 VAL A O 1
ATOM 806 N N . LEU A 1 99 ? -19.713 10.075 -0.731 1.00 75.12 99 LEU A N 1
ATOM 807 C CA . LEU A 1 99 ? -18.461 9.575 -1.304 1.00 75.12 99 LEU A CA 1
ATOM 808 C C . LEU A 1 99 ? -18.100 10.293 -2.604 1.00 75.12 99 LEU A C 1
ATOM 810 O O . LEU A 1 99 ? -16.944 10.663 -2.784 1.00 75.12 99 LEU A O 1
ATOM 814 N N . SER A 1 100 ? -19.078 10.539 -3.478 1.00 69.25 100 SER A N 1
ATOM 815 C CA . SER A 1 100 ? -18.889 11.320 -4.701 1.00 69.25 100 SER A CA 1
ATOM 816 C C . SER A 1 100 ? -18.460 12.751 -4.387 1.00 69.25 100 SER A C 1
ATOM 818 O O . SER A 1 100 ? -17.529 13.250 -5.010 1.00 69.25 100 SER A O 1
ATOM 820 N N . PHE A 1 101 ? -19.072 13.396 -3.390 1.00 77.69 101 PHE A N 1
ATOM 821 C CA . PHE A 1 101 ? -18.664 14.729 -2.952 1.00 77.69 101 PHE A CA 1
ATOM 822 C C . PHE A 1 101 ? -17.228 14.729 -2.412 1.00 77.69 101 PHE A C 1
ATOM 824 O O . PHE A 1 101 ? -16.416 15.526 -2.870 1.00 77.69 101 PHE A O 1
ATOM 831 N N . ILE A 1 102 ? -16.883 13.787 -1.524 1.00 76.31 102 ILE A N 1
ATOM 832 C CA . ILE A 1 102 ? -15.514 13.622 -1.003 1.00 76.31 102 ILE A CA 1
ATOM 833 C C . ILE A 1 102 ? -14.516 13.426 -2.150 1.00 76.31 102 ILE A C 1
ATOM 835 O O . ILE A 1 102 ? -13.464 14.060 -2.154 1.00 76.31 102 ILE A O 1
ATOM 839 N N . ALA A 1 103 ? -14.848 12.592 -3.138 1.00 67.75 103 ALA A N 1
ATOM 840 C CA . ALA A 1 103 ? -14.001 12.350 -4.301 1.00 67.75 103 ALA A CA 1
ATOM 841 C C . ALA A 1 103 ? -13.805 13.616 -5.155 1.00 67.75 103 ALA A C 1
ATOM 843 O O . ALA A 1 103 ? -12.684 13.907 -5.563 1.00 67.75 103 ALA A O 1
ATOM 844 N N . ILE A 1 104 ? -14.860 14.405 -5.387 1.00 69.06 104 ILE A N 1
ATOM 845 C CA . ILE A 1 104 ? -14.787 15.657 -6.159 1.00 69.06 104 ILE A CA 1
ATOM 846 C C . ILE A 1 104 ? -13.985 16.726 -5.405 1.00 69.06 104 ILE A C 1
ATOM 848 O O . ILE A 1 104 ? -13.087 17.339 -5.982 1.00 69.06 104 ILE A O 1
ATOM 852 N N . THR A 1 105 ? -14.253 16.931 -4.111 1.00 72.81 105 THR A N 1
ATOM 853 C CA . THR A 1 105 ? -13.477 17.859 -3.270 1.00 72.81 105 THR A CA 1
ATOM 854 C C . THR A 1 105 ? -12.008 17.449 -3.215 1.00 72.81 105 THR A C 1
ATOM 856 O O . THR A 1 105 ? -11.121 18.302 -3.262 1.00 72.81 105 THR A O 1
ATOM 859 N N . PHE A 1 106 ? -11.737 16.144 -3.175 1.00 67.19 106 PHE A N 1
ATOM 860 C CA . PHE A 1 106 ? -10.387 15.616 -3.271 1.00 67.19 106 PHE A CA 1
ATOM 861 C C . PHE A 1 106 ? -9.733 15.947 -4.621 1.00 67.19 106 PHE A C 1
ATOM 863 O O . PHE A 1 106 ? -8.617 16.459 -4.630 1.00 67.19 106 PHE A O 1
ATOM 870 N N . LEU A 1 107 ? -10.403 15.693 -5.751 1.00 64.25 107 LEU A N 1
ATOM 871 C CA . LEU A 1 107 ? -9.863 16.008 -7.082 1.00 64.25 107 LEU A CA 1
ATOM 872 C C . LEU A 1 107 ? -9.520 17.498 -7.200 1.00 64.25 107 LEU A C 1
ATOM 874 O O . LEU A 1 107 ? -8.459 17.852 -7.717 1.00 64.25 107 LEU A O 1
ATOM 878 N N . TYR A 1 108 ? -10.367 18.361 -6.638 1.00 67.62 108 TYR A N 1
ATOM 879 C CA . TYR A 1 108 ? -10.110 19.794 -6.552 1.00 67.62 108 TYR A CA 1
ATOM 880 C C . TYR A 1 108 ? -8.847 20.108 -5.732 1.00 67.62 108 TYR A C 1
ATOM 882 O O . TYR A 1 108 ? -7.944 20.775 -6.241 1.00 67.62 108 TYR A O 1
ATOM 890 N N . LEU A 1 109 ? -8.726 19.567 -4.513 1.00 64.50 109 LEU A N 1
ATOM 891 C CA . LEU A 1 109 ? -7.541 19.730 -3.657 1.00 64.50 109 LEU A CA 1
ATOM 892 C C . LEU A 1 109 ? -6.263 19.188 -4.314 1.00 64.50 109 LEU A C 1
ATOM 894 O O . LEU A 1 109 ? -5.210 19.821 -4.239 1.00 64.50 109 LEU A O 1
ATOM 898 N N . ALA A 1 110 ? -6.338 18.045 -4.994 1.00 61.88 110 ALA A N 1
ATOM 899 C CA . ALA A 1 110 ? -5.212 17.456 -5.708 1.00 61.88 110 ALA A CA 1
ATOM 900 C C . ALA A 1 110 ? -4.761 18.331 -6.890 1.00 61.88 110 ALA A C 1
ATOM 902 O O . ALA A 1 110 ? -3.554 18.465 -7.115 1.00 61.88 110 ALA A O 1
ATOM 903 N N . SER A 1 111 ? -5.704 18.957 -7.608 1.00 60.31 111 SER A N 1
ATOM 904 C CA . SER A 1 111 ? -5.401 19.925 -8.673 1.00 60.31 111 SER A CA 1
ATOM 905 C C . SER A 1 111 ? -4.775 21.209 -8.115 1.00 60.31 111 SER A C 1
ATOM 907 O O . SER A 1 111 ? -3.784 21.703 -8.651 1.00 60.31 111 SER A O 1
ATOM 909 N N . PHE A 1 112 ? -5.260 21.691 -6.967 1.00 63.69 112 PHE A N 1
ATOM 910 C CA . PHE A 1 112 ? -4.701 22.861 -6.294 1.00 63.69 112 PHE A CA 1
ATOM 911 C C . PHE A 1 112 ? -3.263 22.599 -5.822 1.00 63.69 112 PHE A C 1
ATOM 913 O O . PHE A 1 112 ? -2.354 23.380 -6.099 1.00 63.69 112 PHE A O 1
ATOM 920 N N . THR A 1 113 ? -3.025 21.439 -5.205 1.00 60.19 113 THR A N 1
ATOM 921 C CA . THR A 1 113 ? -1.685 21.001 -4.770 1.00 60.19 113 THR A CA 1
ATOM 922 C C . THR A 1 113 ? -0.717 20.851 -5.953 1.00 60.19 113 THR A C 1
ATOM 924 O O . THR A 1 113 ? 0.481 21.076 -5.803 1.00 60.19 113 THR A O 1
ATOM 927 N N . TYR A 1 114 ? -1.215 20.500 -7.145 1.00 57.50 114 TYR A N 1
ATOM 928 C CA . TYR A 1 114 ? -0.407 20.481 -8.368 1.00 57.50 114 TYR A CA 1
ATOM 929 C C . TYR A 1 114 ? 0.029 21.887 -8.791 1.00 57.50 114 TYR A C 1
ATOM 931 O O . TYR A 1 114 ? 1.199 22.088 -9.099 1.00 57.50 114 TYR A O 1
ATOM 939 N N . SER A 1 115 ? -0.877 22.867 -8.736 1.00 58.22 115 SER A N 1
ATOM 940 C CA . SER A 1 115 ? -0.555 24.262 -9.068 1.00 58.22 115 SER A CA 1
ATOM 941 C C . SER A 1 115 ? 0.509 24.864 -8.136 1.00 58.22 115 SER A C 1
ATOM 943 O O . SER A 1 115 ? 1.361 25.631 -8.575 1.00 58.22 115 SER A O 1
ATOM 945 N N . LEU A 1 116 ? 0.534 24.432 -6.868 1.00 54.53 116 LEU A N 1
ATOM 946 C CA . LEU A 1 116 ? 1.523 24.843 -5.866 1.00 54.53 116 LEU A CA 1
ATOM 947 C C . LEU A 1 116 ? 2.919 24.233 -6.068 1.00 54.53 116 LEU A C 1
ATOM 949 O O . LEU A 1 116 ? 3.882 24.736 -5.493 1.00 54.53 116 LEU A O 1
ATOM 953 N N . ARG A 1 117 ? 3.059 23.158 -6.859 1.00 54.72 117 ARG A N 1
ATOM 954 C CA . ARG A 1 117 ? 4.353 22.481 -7.059 1.00 54.72 117 ARG A CA 1
ATOM 955 C C . ARG A 1 117 ? 5.356 23.291 -7.876 1.00 54.72 117 ARG A C 1
ATOM 957 O O . ARG A 1 117 ? 6.509 22.878 -7.917 1.00 54.72 117 ARG A O 1
ATOM 964 N N . GLY A 1 118 ? 4.945 24.394 -8.512 1.00 48.94 118 GLY A N 1
ATOM 965 C CA . GLY A 1 118 ? 5.850 25.305 -9.226 1.00 48.94 118 GLY A CA 1
ATOM 966 C C . GLY A 1 118 ? 6.797 24.606 -10.210 1.00 48.94 118 GLY A C 1
ATOM 967 O O . GLY A 1 118 ? 7.917 25.063 -10.407 1.00 48.94 118 GLY A O 1
ATOM 968 N N . GLY A 1 119 ? 6.384 23.459 -10.761 1.00 49.06 119 GLY A N 1
ATOM 969 C CA . GLY A 1 119 ? 7.228 22.606 -11.586 1.00 49.06 119 GLY A CA 1
ATOM 970 C C . GLY A 1 119 ? 7.336 23.162 -12.996 1.00 49.06 119 GLY A C 1
ATOM 971 O O . GLY A 1 119 ? 6.325 23.328 -13.672 1.00 49.06 119 GLY A O 1
ATOM 972 N N . VAL A 1 120 ? 8.571 23.447 -13.393 1.00 47.47 120 VAL A N 1
ATOM 973 C CA . VAL A 1 120 ? 9.018 23.907 -14.708 1.00 47.47 120 VAL A CA 1
ATOM 974 C C . VAL A 1 120 ? 8.335 23.109 -15.827 1.00 47.47 120 VAL A C 1
ATOM 976 O O . VAL A 1 120 ? 8.513 21.899 -15.953 1.00 47.47 120 VAL A O 1
ATOM 979 N N . ASN A 1 121 ? 7.519 23.808 -16.619 1.00 48.41 121 ASN A N 1
ATOM 980 C CA . ASN A 1 121 ? 6.894 23.297 -17.834 1.00 48.41 121 ASN A CA 1
ATOM 981 C C . ASN A 1 121 ? 7.959 23.161 -18.930 1.00 48.41 121 ASN A C 1
ATOM 983 O O . ASN A 1 121 ? 8.203 24.109 -19.671 1.00 48.41 121 ASN A O 1
ATOM 987 N N . GLU A 1 122 ? 8.573 21.990 -19.056 1.00 50.56 122 GLU A N 1
ATOM 988 C CA . GLU A 1 122 ? 9.350 21.625 -20.244 1.00 50.56 122 GLU A CA 1
ATOM 989 C C . GLU A 1 122 ? 8.618 20.508 -20.999 1.00 50.56 122 GLU A C 1
ATOM 991 O O . GLU A 1 122 ? 8.767 19.321 -20.705 1.00 50.56 122 GLU A O 1
ATOM 996 N N . GLY A 1 123 ? 7.756 20.907 -21.939 1.00 56.12 123 GLY A N 1
ATOM 997 C CA . GLY A 1 123 ? 7.055 20.000 -22.851 1.00 56.12 123 GLY A CA 1
ATOM 998 C C . GLY A 1 123 ? 5.739 20.567 -23.383 1.00 56.12 123 GLY A C 1
ATOM 999 O O . GLY A 1 123 ? 5.158 21.492 -22.809 1.00 56.12 123 GLY A O 1
ATOM 1000 N N . THR A 1 124 ? 5.250 20.006 -24.488 1.00 60.19 124 THR A N 1
ATOM 1001 C CA . THR A 1 124 ? 3.891 20.271 -24.985 1.00 60.19 124 THR A CA 1
ATOM 1002 C C . THR A 1 124 ? 2.844 19.702 -24.014 1.00 60.19 124 THR A C 1
ATOM 1004 O O . THR A 1 124 ? 3.135 18.814 -23.212 1.00 60.19 124 THR A O 1
ATOM 1007 N N . LEU A 1 125 ? 1.597 20.193 -24.073 1.00 53.22 125 LEU A N 1
ATOM 1008 C CA . LEU A 1 125 ? 0.492 19.686 -23.240 1.00 53.22 125 LEU A CA 1
ATOM 1009 C C . LEU A 1 125 ? 0.336 18.159 -23.362 1.00 53.22 125 LEU A C 1
ATOM 1011 O O . LEU A 1 125 ? 0.056 17.483 -22.377 1.00 53.22 125 LEU A O 1
ATOM 1015 N N . GLU A 1 126 ? 0.564 17.625 -24.560 1.00 57.66 126 GLU A N 1
ATOM 1016 C CA . GLU A 1 126 ? 0.538 16.194 -24.865 1.00 57.66 126 GLU A CA 1
ATOM 1017 C C . GLU A 1 126 ? 1.632 15.434 -24.111 1.00 57.66 126 GLU A C 1
ATOM 1019 O O . GLU A 1 126 ? 1.339 14.440 -23.451 1.00 57.66 126 GLU A O 1
ATOM 1024 N N . GLU A 1 127 ? 2.872 15.928 -24.118 1.00 56.47 127 GLU A N 1
ATOM 1025 C CA . GLU A 1 127 ? 3.964 15.327 -23.348 1.00 56.47 127 GLU A CA 1
ATOM 1026 C C . GLU A 1 127 ? 3.711 15.389 -21.844 1.00 56.47 127 GLU A C 1
ATOM 1028 O O . GLU A 1 127 ? 4.014 14.435 -21.131 1.00 56.47 127 GLU A O 1
ATOM 1033 N N . ILE A 1 128 ? 3.139 16.487 -21.350 1.00 57.00 128 ILE A N 1
ATOM 1034 C CA . ILE A 1 128 ? 2.788 16.635 -19.935 1.00 57.00 128 ILE A CA 1
ATOM 1035 C C . ILE A 1 128 ? 1.698 15.628 -19.558 1.00 57.00 128 ILE A C 1
ATOM 1037 O O . ILE A 1 128 ? 1.816 14.967 -18.530 1.00 57.00 128 ILE A O 1
ATOM 1041 N N . LEU A 1 129 ? 0.663 15.467 -20.385 1.00 54.97 129 LEU A N 1
ATOM 1042 C CA . LEU A 1 129 ? -0.412 14.501 -20.143 1.00 54.97 129 LEU A CA 1
ATOM 1043 C C . LEU A 1 129 ? 0.085 13.051 -20.224 1.00 54.97 129 LEU A C 1
ATOM 1045 O O . LEU A 1 129 ? -0.312 12.230 -19.400 1.00 54.97 129 LEU A O 1
ATOM 1049 N N . LEU A 1 130 ? 0.985 12.738 -21.158 1.00 54.41 130 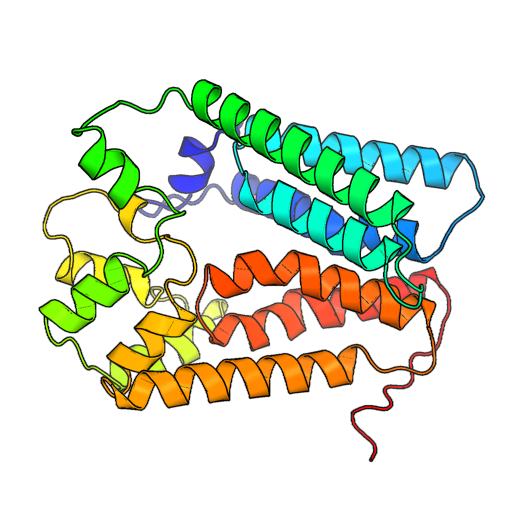LEU A N 1
ATOM 1050 C CA . LEU A 1 130 ? 1.570 11.401 -21.321 1.00 54.41 130 LEU A CA 1
ATOM 1051 C C . LEU A 1 130 ? 2.591 11.055 -20.226 1.00 54.41 130 LEU A C 1
ATOM 1053 O O . LEU A 1 130 ? 2.675 9.899 -19.818 1.00 54.41 130 LEU A O 1
ATOM 1057 N N . LYS A 1 131 ? 3.342 12.042 -19.719 1.00 53.56 131 LYS A N 1
ATOM 1058 C CA . LYS A 1 131 ? 4.272 11.883 -18.583 1.00 53.56 131 LYS A CA 1
ATOM 1059 C C . LYS A 1 131 ? 3.556 11.892 -17.229 1.00 53.56 131 LYS A C 1
ATOM 1061 O O . LYS A 1 131 ? 4.144 11.493 -16.227 1.00 53.56 131 LYS A O 1
ATOM 1066 N N . GLN A 1 132 ? 2.315 12.377 -17.163 1.00 50.41 132 GLN A N 1
ATOM 1067 C CA . GLN A 1 132 ? 1.546 12.399 -15.925 1.00 50.41 132 GLN A CA 1
ATOM 1068 C C . GLN A 1 132 ? 1.083 10.998 -15.529 1.00 50.41 132 GLN A C 1
ATOM 1070 O O . GLN A 1 132 ? 0.555 10.236 -16.334 1.00 50.41 132 GLN A O 1
ATOM 1075 N N . ASP A 1 133 ? 1.197 10.731 -14.226 1.00 49.75 133 ASP A N 1
ATOM 1076 C CA . ASP A 1 133 ? 0.892 9.477 -13.533 1.00 49.75 133 ASP A CA 1
ATOM 1077 C C . ASP A 1 133 ? -0.471 8.820 -13.856 1.00 49.75 133 ASP A C 1
ATOM 1079 O O . ASP A 1 133 ? -0.682 7.686 -13.448 1.00 49.75 133 ASP A O 1
ATOM 1083 N N . TYR A 1 134 ? -1.398 9.482 -14.553 1.00 49.50 134 TYR A N 1
ATOM 1084 C CA . TYR A 1 134 ? -2.808 9.087 -14.671 1.00 49.50 134 TYR A CA 1
ATOM 1085 C C . TYR A 1 134 ? -3.222 8.512 -16.036 1.00 49.50 134 TYR A C 1
ATOM 1087 O O . TYR A 1 134 ? -4.397 8.186 -16.214 1.00 49.50 134 TYR A O 1
ATOM 1095 N N . THR A 1 135 ? -2.309 8.374 -17.001 1.00 49.69 135 THR A N 1
ATOM 1096 C CA . THR A 1 135 ? -2.626 7.754 -18.297 1.00 49.69 135 THR A CA 1
ATOM 1097 C C . THR A 1 135 ? -2.490 6.230 -18.225 1.00 49.69 135 THR A C 1
ATOM 1099 O O . THR A 1 135 ? -1.437 5.681 -17.908 1.00 49.69 135 THR A O 1
ATOM 1102 N N . ALA A 1 136 ? -3.593 5.527 -18.496 1.00 51.81 136 ALA A N 1
ATOM 1103 C CA . ALA A 1 136 ? -3.606 4.083 -18.714 1.00 51.81 136 ALA A CA 1
ATOM 1104 C C . ALA A 1 136 ? -3.702 3.807 -20.228 1.00 51.81 136 ALA A C 1
ATOM 1106 O O . ALA A 1 136 ? -4.537 4.436 -20.882 1.00 51.81 136 ALA A O 1
ATOM 1107 N N . PRO A 1 137 ? -2.924 2.863 -20.795 1.00 56.62 137 PRO A N 1
ATOM 1108 C CA . PRO A 1 137 ? -1.911 2.021 -20.150 1.00 56.62 137 PRO A CA 1
ATOM 1109 C C . PRO A 1 137 ? -0.625 2.791 -19.811 1.00 56.62 137 PRO A C 1
ATOM 1111 O O . PRO A 1 137 ? -0.292 3.772 -20.467 1.00 56.62 137 PRO A O 1
ATOM 1114 N N . ALA A 1 138 ? 0.112 2.318 -18.799 1.00 64.56 138 ALA A N 1
ATOM 1115 C CA . ALA A 1 138 ? 1.353 2.953 -18.360 1.00 64.56 138 ALA A CA 1
ATOM 1116 C C . ALA A 1 138 ? 2.348 3.097 -19.525 1.00 64.56 138 ALA A C 1
ATOM 1118 O O . ALA A 1 138 ? 2.636 2.120 -20.220 1.00 64.56 138 ALA A O 1
ATOM 1119 N N . TYR A 1 139 ? 2.924 4.288 -19.698 1.00 68.88 139 TYR A N 1
ATOM 1120 C CA . TYR A 1 139 ? 3.862 4.601 -20.785 1.00 68.88 139 TYR A CA 1
ATOM 1121 C C . TYR A 1 139 ? 5.031 3.606 -20.879 1.00 68.88 139 TYR A C 1
ATOM 1123 O O . TYR A 1 139 ? 5.431 3.184 -21.961 1.00 68.88 139 TYR A O 1
ATOM 1131 N N . ASN A 1 140 ? 5.510 3.120 -19.736 1.00 71.94 140 ASN A N 1
ATOM 1132 C CA . ASN A 1 140 ? 6.581 2.131 -19.688 1.00 71.94 140 ASN A CA 1
ATOM 1133 C C . ASN A 1 140 ? 6.152 0.739 -20.160 1.00 71.94 140 ASN A C 1
ATOM 1135 O O . ASN A 1 140 ? 6.987 0.030 -20.703 1.00 71.94 140 ASN A O 1
ATOM 1139 N N . LEU A 1 141 ? 4.882 0.342 -19.988 1.00 76.50 141 LEU A N 1
ATOM 1140 C CA . LEU A 1 141 ? 4.370 -0.912 -20.555 1.00 76.50 141 LEU A CA 1
ATOM 1141 C C . LEU A 1 141 ? 4.429 -0.846 -22.086 1.00 76.50 141 LEU A C 1
ATOM 1143 O O . LEU A 1 141 ? 4.915 -1.770 -22.731 1.00 76.50 141 LEU A O 1
ATOM 1147 N N . VAL A 1 142 ? 3.993 0.278 -22.658 1.00 77.50 142 VAL A N 1
ATOM 1148 C CA . VAL A 1 142 ? 4.109 0.537 -24.101 1.00 77.50 142 VAL A CA 1
ATOM 1149 C C . VAL A 1 142 ? 5.579 0.545 -24.524 1.00 77.50 142 VAL A C 1
ATOM 1151 O O . VAL A 1 142 ? 5.924 -0.060 -25.534 1.00 77.50 142 VAL A O 1
ATOM 1154 N N . GLY A 1 143 ? 6.456 1.152 -23.721 1.00 77.75 143 GLY A N 1
ATOM 1155 C CA . GLY A 1 143 ? 7.900 1.174 -23.950 1.00 77.75 143 GLY A CA 1
ATOM 1156 C C . GLY A 1 143 ? 8.545 -0.216 -23.977 1.00 77.75 143 GLY A C 1
ATOM 1157 O O . GLY A 1 143 ? 9.273 -0.524 -24.920 1.00 77.75 143 GLY A O 1
ATOM 1158 N N . VAL A 1 144 ? 8.271 -1.075 -22.986 1.00 82.12 144 VAL A N 1
ATOM 1159 C CA . VAL A 1 144 ? 8.850 -2.433 -22.933 1.00 82.12 144 VAL A CA 1
ATOM 1160 C C . VAL A 1 144 ? 8.293 -3.337 -24.028 1.00 82.12 144 VAL A C 1
ATOM 1162 O O . VAL A 1 144 ? 9.043 -4.152 -24.559 1.00 82.12 144 VAL A O 1
ATOM 1165 N N . ILE A 1 145 ? 7.025 -3.160 -24.420 1.00 84.50 145 ILE A N 1
ATOM 1166 C CA . ILE A 1 145 ? 6.441 -3.854 -25.576 1.00 84.50 145 ILE A CA 1
ATOM 1167 C C . ILE A 1 145 ? 7.119 -3.379 -26.863 1.00 84.50 145 ILE A C 1
ATOM 1169 O O . ILE A 1 145 ? 7.609 -4.197 -27.637 1.00 84.50 145 ILE A O 1
ATOM 1173 N N . GLY A 1 146 ? 7.203 -2.062 -27.071 1.00 84.31 146 GLY A N 1
ATOM 1174 C CA . GLY A 1 146 ? 7.780 -1.464 -28.275 1.00 84.31 146 GLY A CA 1
ATOM 1175 C C . GLY A 1 146 ? 9.261 -1.792 -28.471 1.00 84.31 146 GLY A C 1
ATOM 1176 O O . GLY A 1 146 ? 9.696 -1.995 -29.601 1.00 84.31 146 GLY A O 1
ATOM 1177 N N . LYS A 1 147 ? 10.030 -1.899 -27.379 1.00 85.12 147 LYS A N 1
ATOM 1178 C CA . LYS A 1 147 ? 11.443 -2.320 -27.399 1.00 85.12 147 LYS A CA 1
ATOM 1179 C C . LYS A 1 147 ? 11.643 -3.831 -27.231 1.00 85.12 147 LYS A C 1
ATOM 1181 O O . LYS A 1 147 ? 12.783 -4.283 -27.230 1.00 85.12 147 LYS A O 1
ATOM 1186 N N . ASN A 1 148 ? 10.562 -4.601 -27.096 1.00 86.94 148 ASN A N 1
ATOM 1187 C CA . ASN A 1 148 ? 10.574 -6.044 -26.862 1.00 86.94 148 A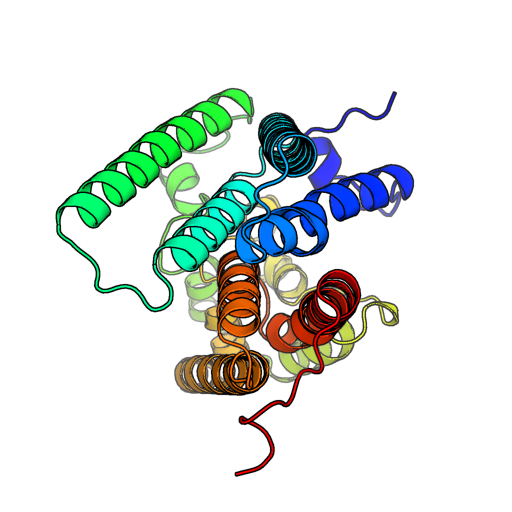SN A CA 1
ATOM 1188 C C . ASN A 1 148 ? 11.527 -6.486 -25.728 1.00 86.94 148 ASN A C 1
ATOM 1190 O O . ASN A 1 148 ? 12.325 -7.409 -25.883 1.00 86.94 148 ASN A O 1
ATOM 1194 N N . ILE A 1 149 ? 11.459 -5.800 -24.585 1.00 86.62 149 ILE A N 1
ATOM 1195 C CA . ILE A 1 149 ? 12.319 -6.074 -23.428 1.00 86.62 149 ILE A CA 1
ATOM 1196 C C . ILE A 1 149 ? 11.726 -7.243 -22.640 1.00 86.62 149 ILE A C 1
ATOM 1198 O O . ILE A 1 149 ? 10.731 -7.076 -21.934 1.00 86.62 149 ILE A O 1
ATOM 1202 N N . ILE A 1 150 ? 12.351 -8.415 -22.762 1.00 90.44 150 ILE A N 1
ATOM 1203 C CA . ILE A 1 150 ? 11.995 -9.634 -22.029 1.00 90.44 150 ILE A CA 1
ATOM 1204 C C . ILE A 1 150 ? 13.261 -10.153 -21.341 1.00 90.44 150 ILE A C 1
ATOM 1206 O O . ILE A 1 150 ? 14.158 -10.678 -21.997 1.00 90.44 150 ILE A O 1
ATOM 1210 N N . ASP A 1 151 ? 13.327 -9.991 -20.021 1.00 90.38 151 ASP A N 1
ATOM 1211 C CA . ASP A 1 151 ? 14.423 -10.461 -19.172 1.00 90.38 151 ASP A CA 1
ATOM 1212 C C . ASP A 1 151 ? 13.870 -11.013 -17.839 1.00 90.38 151 ASP A C 1
ATOM 1214 O O . ASP A 1 151 ? 13.691 -10.276 -16.857 1.00 90.38 151 ASP A O 1
ATOM 1218 N N . PRO A 1 152 ? 13.598 -12.330 -17.778 1.00 89.81 152 PRO A N 1
ATOM 1219 C CA . PRO A 1 152 ? 13.087 -12.974 -16.574 1.00 89.81 152 PRO A CA 1
ATOM 1220 C C . PRO A 1 152 ? 14.068 -12.915 -15.395 1.00 89.81 152 PRO A C 1
ATOM 1222 O O . PRO A 1 152 ? 13.637 -12.835 -14.241 1.00 89.81 152 PRO A O 1
ATOM 1225 N N . LEU A 1 153 ? 15.380 -12.957 -15.657 1.00 90.88 153 LEU A N 1
ATOM 1226 C CA . LEU A 1 153 ? 16.401 -12.976 -14.607 1.00 90.88 153 LEU A CA 1
ATOM 1227 C C . LEU A 1 153 ? 16.492 -11.619 -13.915 1.00 90.88 153 LEU A C 1
ATOM 1229 O O . LEU A 1 153 ? 16.589 -11.566 -12.687 1.00 90.88 153 LEU A O 1
ATOM 1233 N N . MET A 1 154 ? 16.385 -10.529 -14.675 1.00 88.50 154 MET A N 1
ATOM 1234 C CA . MET A 1 154 ? 16.309 -9.178 -14.121 1.00 88.50 154 MET A CA 1
ATOM 1235 C C . MET A 1 154 ? 15.110 -9.022 -13.177 1.00 88.50 154 MET A C 1
ATOM 1237 O O . MET A 1 154 ? 15.254 -8.469 -12.082 1.00 88.50 154 MET A O 1
ATOM 1241 N N . VAL A 1 155 ? 13.942 -9.552 -13.558 1.00 88.00 155 VAL A N 1
ATOM 1242 C CA . VAL A 1 155 ? 12.741 -9.538 -12.708 1.00 88.00 155 VAL A CA 1
ATOM 1243 C C . VAL A 1 155 ? 12.994 -10.327 -11.425 1.00 88.00 155 VAL A C 1
ATOM 1245 O O . VAL A 1 155 ? 12.852 -9.763 -10.342 1.00 88.00 155 VAL A O 1
ATOM 1248 N N . ILE A 1 156 ? 13.423 -11.590 -11.522 1.00 88.06 156 ILE A N 1
ATOM 1249 C CA . ILE A 1 156 ? 13.662 -12.458 -10.354 1.00 88.06 156 ILE A CA 1
ATOM 1250 C C . ILE A 1 156 ? 14.672 -11.823 -9.391 1.00 88.06 156 ILE A C 1
ATOM 1252 O O . ILE A 1 156 ? 14.396 -11.714 -8.194 1.00 88.06 156 ILE A O 1
ATOM 1256 N N . ASN A 1 157 ? 15.812 -11.361 -9.907 1.00 87.25 157 ASN A N 1
ATOM 1257 C CA . ASN A 1 157 ? 16.860 -10.748 -9.095 1.00 87.25 157 ASN A CA 1
ATOM 1258 C C . ASN A 1 157 ? 16.349 -9.489 -8.393 1.00 87.25 157 ASN A C 1
ATOM 1260 O O . ASN A 1 157 ? 16.544 -9.340 -7.185 1.00 87.25 157 ASN A O 1
ATOM 1264 N N . SER A 1 158 ? 15.636 -8.620 -9.117 1.00 85.12 158 SER A N 1
ATOM 1265 C CA . SER A 1 158 ? 15.046 -7.416 -8.532 1.00 85.12 158 SER A CA 1
ATOM 1266 C C . SER A 1 158 ? 14.054 -7.763 -7.417 1.00 85.12 158 SER A C 1
ATOM 1268 O O . SER A 1 158 ? 14.137 -7.176 -6.338 1.00 85.12 158 SER A O 1
ATOM 1270 N N . GLN A 1 159 ? 13.183 -8.764 -7.602 1.00 86.31 159 GLN A N 1
ATOM 1271 C CA . GLN A 1 159 ? 12.242 -9.172 -6.552 1.00 86.31 159 GLN A CA 1
ATOM 1272 C C . GLN A 1 159 ? 12.943 -9.739 -5.317 1.00 86.31 159 GLN A C 1
ATOM 1274 O O . GLN A 1 159 ? 12.595 -9.363 -4.197 1.00 86.31 159 GLN A O 1
ATOM 1279 N N . ILE A 1 160 ? 13.931 -10.623 -5.484 1.00 86.00 160 ILE A N 1
ATOM 1280 C CA . ILE A 1 160 ? 14.654 -11.231 -4.354 1.00 86.00 160 ILE A CA 1
ATOM 1281 C C . ILE A 1 160 ? 15.380 -10.149 -3.555 1.00 86.00 160 ILE A C 1
ATOM 1283 O O . ILE A 1 160 ? 15.196 -10.049 -2.340 1.00 86.00 160 ILE A O 1
ATOM 1287 N N . ILE A 1 161 ? 16.146 -9.297 -4.239 1.00 83.44 161 ILE A N 1
ATOM 1288 C CA . ILE A 1 161 ? 16.906 -8.217 -3.606 1.00 83.44 161 ILE A CA 1
ATOM 1289 C C . ILE A 1 161 ? 15.951 -7.254 -2.893 1.00 83.44 161 ILE A C 1
ATOM 1291 O O . ILE A 1 161 ? 16.158 -6.917 -1.729 1.00 83.44 161 ILE A O 1
ATOM 1295 N N . LYS A 1 162 ? 14.848 -6.857 -3.539 1.00 83.06 162 LYS A N 1
ATOM 1296 C CA . LYS A 1 162 ? 13.883 -5.924 -2.943 1.00 83.06 162 LYS A CA 1
ATOM 1297 C C . LYS A 1 162 ? 12.997 -6.539 -1.872 1.00 83.06 162 LYS A C 1
ATOM 1299 O O . LYS A 1 162 ? 12.419 -5.777 -1.096 1.00 83.06 162 LYS A O 1
ATOM 1304 N N . THR A 1 163 ? 12.931 -7.864 -1.759 1.00 83.12 163 THR A N 1
ATOM 1305 C CA . THR A 1 163 ? 12.242 -8.535 -0.645 1.00 83.12 163 THR A CA 1
ATOM 1306 C C . THR A 1 163 ? 12.933 -8.224 0.676 1.00 83.12 163 THR A C 1
ATOM 1308 O O . THR A 1 163 ? 12.247 -8.011 1.676 1.00 83.12 163 THR A O 1
ATOM 1311 N N . PHE A 1 164 ? 14.266 -8.133 0.676 1.00 78.25 164 PHE A N 1
ATOM 1312 C CA . PHE A 1 164 ? 15.079 -7.874 1.860 1.00 78.25 164 PHE A CA 1
ATOM 1313 C C . PHE A 1 164 ? 15.816 -6.540 1.706 1.00 78.25 164 PHE A C 1
ATOM 1315 O O . PHE A 1 164 ? 16.881 -6.495 1.098 1.00 78.25 164 PHE A O 1
ATOM 1322 N N . PRO A 1 165 ? 15.317 -5.435 2.280 1.00 66.50 165 PRO A N 1
ATOM 1323 C CA . PRO A 1 165 ? 15.905 -4.117 2.028 1.00 66.50 165 PRO A CA 1
ATOM 1324 C C . PRO A 1 165 ? 17.360 -3.955 2.491 1.00 66.50 165 PRO A C 1
ATOM 1326 O O . PRO A 1 165 ? 18.028 -3.043 2.022 1.00 66.50 165 PRO A O 1
ATOM 1329 N N . LEU A 1 166 ? 17.874 -4.850 3.343 1.00 71.38 166 LEU A N 1
ATOM 1330 C CA . LEU A 1 166 ? 19.293 -4.891 3.719 1.00 71.38 166 LEU A CA 1
ATOM 1331 C C . LEU A 1 166 ? 20.223 -5.312 2.566 1.00 71.38 166 LEU A C 1
ATOM 1333 O O . LEU A 1 166 ? 21.422 -5.076 2.652 1.00 71.38 166 LEU A O 1
ATOM 1337 N N . LEU A 1 167 ? 19.696 -5.924 1.499 1.00 72.12 167 LEU A N 1
ATOM 1338 C CA . LEU A 1 167 ? 20.479 -6.376 0.343 1.00 72.12 167 LEU A CA 1
ATOM 1339 C C . LEU A 1 167 ? 20.753 -5.267 -0.690 1.00 72.12 167 LEU A C 1
ATOM 1341 O O . LEU A 1 167 ? 21.499 -5.493 -1.638 1.00 72.12 167 LEU A O 1
ATOM 1345 N N . GLY A 1 168 ? 20.177 -4.071 -0.525 1.00 69.38 168 GLY A N 1
ATOM 1346 C CA . GLY A 1 168 ? 20.420 -2.936 -1.422 1.00 69.38 168 GLY A CA 1
ATOM 1347 C C . GLY A 1 168 ? 19.793 -3.085 -2.819 1.00 69.38 168 GLY A C 1
ATOM 1348 O O . GLY A 1 168 ? 18.612 -3.420 -2.949 1.00 69.38 168 GLY A O 1
ATOM 1349 N N . GLY A 1 169 ? 20.559 -2.743 -3.861 1.00 70.44 169 GLY A N 1
ATOM 1350 C CA . GLY A 1 169 ? 20.202 -2.854 -5.285 1.00 70.44 169 GLY A CA 1
ATOM 1351 C C . GLY A 1 169 ? 19.178 -1.841 -5.800 1.00 70.44 169 GLY A C 1
ATOM 1352 O O . GLY A 1 169 ? 18.693 -0.993 -5.053 1.00 70.44 169 GLY A O 1
ATOM 1353 N N . ASP A 1 170 ? 18.796 -1.975 -7.069 1.00 74.00 170 ASP A N 1
ATOM 1354 C CA . ASP A 1 170 ? 17.857 -1.075 -7.746 1.00 74.00 170 ASP A CA 1
ATOM 1355 C C . ASP A 1 170 ? 16.490 -1.717 -7.974 1.00 74.00 170 ASP A C 1
ATOM 1357 O O . ASP A 1 170 ? 16.324 -2.939 -8.040 1.00 74.00 170 ASP A O 1
ATOM 1361 N N . TRP A 1 171 ? 15.462 -0.875 -8.021 1.00 76.06 171 TRP A N 1
ATOM 1362 C CA . TRP A 1 171 ? 14.121 -1.321 -8.384 1.00 76.06 171 TRP A CA 1
ATOM 1363 C C . TRP A 1 171 ? 14.066 -1.595 -9.888 1.00 76.06 171 TRP A C 1
ATOM 1365 O O . TRP A 1 171 ? 14.694 -0.876 -10.661 1.00 76.06 171 TRP A O 1
ATOM 1375 N N . LEU A 1 172 ? 13.257 -2.567 -10.320 1.00 77.38 172 LEU A N 1
ATOM 1376 C CA . LEU A 1 172 ? 13.143 -2.945 -11.740 1.00 77.38 172 LEU A CA 1
ATOM 1377 C C . LEU A 1 172 ? 12.869 -1.758 -12.665 1.00 77.38 172 LEU A C 1
ATOM 1379 O O . LEU A 1 172 ? 13.326 -1.743 -13.799 1.00 77.38 172 LEU A O 1
ATOM 1383 N N . TYR A 1 173 ? 12.152 -0.746 -12.181 1.00 71.88 173 TYR A N 1
ATOM 1384 C CA . TYR A 1 173 ? 11.891 0.440 -12.979 1.00 71.88 173 TYR A CA 1
ATOM 1385 C C . TYR A 1 173 ? 13.106 1.317 -13.235 1.00 71.88 173 TYR A C 1
ATOM 1387 O O . TYR A 1 173 ? 13.186 1.897 -14.308 1.00 71.88 173 TYR A O 1
ATOM 1395 N N . PHE A 1 174 ? 14.032 1.411 -12.280 1.00 72.56 174 PHE A N 1
ATOM 1396 C CA . PHE A 1 174 ? 15.298 2.098 -12.502 1.00 72.56 174 PHE A CA 1
ATOM 1397 C C . PHE A 1 174 ? 16.129 1.327 -13.525 1.00 72.56 174 PHE A C 1
ATOM 1399 O O . PHE A 1 174 ? 16.629 1.929 -14.466 1.00 72.56 174 PHE A O 1
ATOM 1406 N N . LEU A 1 175 ? 16.161 -0.006 -13.413 1.00 76.19 175 LEU A N 1
ATOM 1407 C CA . LEU A 1 175 ? 16.890 -0.868 -14.348 1.00 76.19 175 LEU A CA 1
ATOM 1408 C C . LEU A 1 175 ? 16.398 -0.723 -15.798 1.00 76.19 175 LEU A C 1
ATOM 1410 O O . LEU A 1 175 ? 17.202 -0.727 -16.724 1.00 76.19 175 LEU A O 1
ATOM 1414 N N . ILE A 1 176 ? 15.086 -0.563 -16.010 1.00 77.06 176 ILE A N 1
ATOM 1415 C CA . ILE A 1 176 ? 14.530 -0.365 -17.358 1.00 77.06 176 ILE A CA 1
ATOM 1416 C C . ILE A 1 176 ? 14.486 1.103 -17.791 1.00 77.06 176 ILE A C 1
ATOM 1418 O O . ILE A 1 176 ? 14.421 1.353 -18.993 1.00 77.06 176 ILE A O 1
ATOM 1422 N N . ALA A 1 177 ? 14.507 2.074 -16.873 1.00 70.44 177 ALA A N 1
ATOM 1423 C CA . ALA A 1 177 ? 14.361 3.491 -17.213 1.00 70.44 177 ALA A CA 1
ATOM 1424 C C . ALA A 1 177 ? 15.444 3.952 -18.195 1.00 70.44 177 ALA A C 1
ATOM 1426 O O . ALA A 1 177 ? 15.108 4.562 -19.209 1.00 70.44 177 ALA A O 1
ATOM 1427 N N . ASP A 1 178 ? 16.700 3.569 -17.961 1.00 66.25 178 ASP A N 1
ATOM 1428 C CA . ASP A 1 178 ? 17.824 3.909 -18.842 1.00 66.25 178 ASP A CA 1
ATOM 1429 C C . ASP A 1 178 ? 17.663 3.297 -20.240 1.00 66.25 178 ASP A C 1
ATOM 1431 O O . ASP A 1 178 ? 17.967 3.924 -21.256 1.00 66.25 178 ASP A O 1
ATOM 1435 N N . SER A 1 179 ? 17.110 2.082 -20.309 1.00 68.12 179 SER A N 1
ATOM 1436 C CA . SER A 1 179 ? 16.845 1.397 -21.577 1.00 68.12 179 SER A CA 1
ATOM 1437 C C . SER A 1 179 ? 15.666 1.999 -22.345 1.00 68.12 179 SER A C 1
ATOM 1439 O O . SER A 1 179 ? 15.638 1.943 -23.577 1.00 68.12 179 SER A O 1
ATOM 1441 N N . LEU A 1 180 ? 14.686 2.585 -21.648 1.00 70.19 180 LEU A N 1
ATOM 1442 C CA . LEU A 1 180 ? 13.465 3.143 -22.228 1.00 70.19 180 LEU A CA 1
ATOM 1443 C C . LEU A 1 180 ? 13.646 4.610 -22.636 1.00 70.19 180 LEU A C 1
ATOM 1445 O O . LEU A 1 180 ? 13.257 4.952 -23.756 1.00 70.19 180 LEU A O 1
ATOM 1449 N N . PHE A 1 181 ? 14.298 5.421 -21.800 1.00 69.19 181 PHE A N 1
ATOM 1450 C CA . PHE A 1 181 ? 14.446 6.873 -21.956 1.00 69.19 181 PHE A CA 1
ATOM 1451 C C . PHE A 1 181 ? 15.914 7.307 -21.886 1.00 69.19 181 PHE A C 1
ATOM 1453 O O . PHE A 1 181 ? 16.335 7.925 -20.904 1.00 69.19 181 PHE A O 1
ATOM 1460 N N . PRO A 1 182 ? 16.713 7.034 -22.933 1.00 55.12 182 PRO A N 1
ATOM 1461 C CA . PRO A 1 182 ? 18.046 7.603 -23.018 1.00 55.12 182 PRO A CA 1
ATOM 1462 C C . PRO A 1 182 ? 17.903 9.132 -23.044 1.00 55.12 182 PRO A C 1
ATOM 1464 O O . PRO A 1 182 ? 17.310 9.674 -23.971 1.00 55.12 182 PRO A O 1
ATOM 1467 N N . SER A 1 183 ? 18.428 9.811 -22.018 1.00 49.19 183 SER A N 1
ATOM 1468 C CA . SER A 1 183 ? 18.530 11.277 -21.843 1.00 49.19 183 SER A CA 1
ATOM 1469 C C . SER A 1 183 ? 17.352 12.095 -21.270 1.00 49.19 183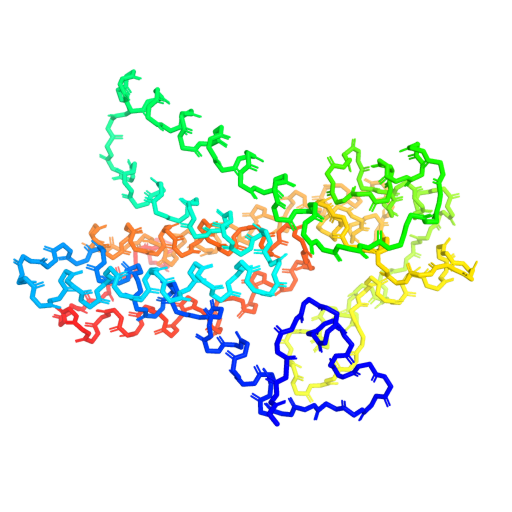 SER A C 1
ATOM 1471 O O . SER A 1 183 ? 17.460 13.319 -21.236 1.00 49.19 183 SER A O 1
ATOM 1473 N N . SER A 1 184 ? 16.287 11.510 -20.701 1.00 44.00 184 SER A N 1
ATOM 1474 C CA . SER A 1 184 ? 15.210 12.330 -20.100 1.00 44.00 184 SER A CA 1
ATOM 1475 C C . SER A 1 184 ? 14.660 11.809 -18.768 1.00 44.00 184 SER A C 1
ATOM 1477 O O . SER A 1 184 ? 13.984 10.787 -18.723 1.00 44.00 184 SER A O 1
ATOM 1479 N N . GLN A 1 185 ? 14.935 12.587 -17.715 1.00 49.34 185 GLN A N 1
ATOM 1480 C CA . GLN A 1 185 ? 14.223 12.747 -16.439 1.00 49.34 185 GLN A CA 1
ATOM 1481 C C . GLN A 1 185 ? 13.471 11.518 -15.884 1.00 49.34 185 GLN A C 1
ATOM 1483 O O . GLN A 1 185 ? 12.350 11.190 -16.266 1.00 49.34 185 GLN A O 1
ATOM 1488 N N . VAL A 1 186 ? 14.074 10.951 -14.835 1.00 46.53 186 VAL A N 1
ATOM 1489 C CA . VAL A 1 186 ? 13.611 9.889 -13.919 1.00 46.53 186 VAL A CA 1
ATOM 1490 C C . VAL A 1 186 ? 12.132 9.997 -13.483 1.00 46.53 186 VAL A C 1
ATOM 1492 O O . VAL A 1 186 ? 11.523 8.994 -13.105 1.00 46.53 186 VAL A O 1
ATOM 1495 N N . SER A 1 187 ? 11.513 11.178 -13.573 1.00 46.16 187 SER A N 1
ATOM 1496 C CA . SER A 1 187 ? 10.134 11.453 -13.148 1.00 46.16 187 SER A CA 1
ATOM 1497 C C . SER A 1 187 ? 9.048 10.776 -13.996 1.00 46.16 187 SER A C 1
ATOM 1499 O O . SER A 1 187 ? 7.978 10.494 -13.462 1.00 46.16 187 SER A O 1
ATOM 1501 N N . ALA A 1 188 ? 9.311 10.446 -15.268 1.00 42.75 188 ALA A N 1
ATOM 1502 C CA . ALA A 1 188 ? 8.345 9.760 -16.142 1.00 42.75 188 ALA A CA 1
ATOM 1503 C C . ALA A 1 188 ? 8.215 8.250 -15.846 1.00 42.75 188 ALA A C 1
ATOM 1505 O O . ALA A 1 188 ? 7.346 7.564 -16.385 1.00 42.75 188 ALA A O 1
ATOM 1506 N N . SER A 1 189 ? 9.075 7.714 -14.975 1.00 46.25 189 SER A N 1
ATOM 1507 C CA . SER A 1 189 ? 9.137 6.284 -14.689 1.00 46.25 189 SER A CA 1
ATOM 1508 C C . SER A 1 189 ? 8.150 5.804 -13.616 1.00 46.25 189 SER A C 1
ATOM 1510 O O . SER A 1 189 ? 8.171 4.627 -13.320 1.00 46.25 189 SER A O 1
ATOM 1512 N N . GLN A 1 190 ? 7.277 6.633 -13.024 1.00 51.16 190 GLN A N 1
ATOM 1513 C CA . GLN A 1 190 ? 6.450 6.243 -11.854 1.00 51.16 190 GLN A CA 1
ATOM 1514 C C . GLN A 1 190 ? 4.922 6.311 -12.061 1.00 51.16 190 GLN A C 1
ATOM 1516 O O . GLN A 1 190 ? 4.174 6.567 -11.108 1.00 51.16 190 GLN A O 1
ATOM 1521 N N . GLY A 1 191 ? 4.457 6.044 -13.287 1.00 48.66 191 GLY A N 1
ATOM 1522 C CA . GLY A 1 191 ? 3.033 6.078 -13.644 1.00 48.66 191 GLY A CA 1
ATOM 1523 C C . GLY A 1 191 ? 2.143 5.062 -12.907 1.00 48.66 191 GLY A C 1
ATOM 1524 O O . GLY A 1 191 ? 2.613 4.094 -12.305 1.00 48.66 191 GLY A O 1
ATOM 1525 N N . TRP A 1 192 ? 0.823 5.269 -12.930 1.00 48.19 192 TRP A N 1
ATOM 1526 C CA . TRP A 1 192 ? -0.146 4.329 -12.353 1.00 48.19 192 TRP A CA 1
ATOM 1527 C C . TRP A 1 192 ? -0.161 2.998 -13.107 1.00 48.19 192 TRP A C 1
ATOM 1529 O O . TRP A 1 192 ? 0.027 2.953 -14.319 1.00 48.19 192 TRP A O 1
ATOM 1539 N N . ALA A 1 193 ? -0.409 1.902 -12.377 1.00 50.53 193 ALA A N 1
ATOM 1540 C CA . ALA A 1 193 ? -0.446 0.536 -12.915 1.00 50.53 193 ALA A CA 1
ATOM 1541 C C . ALA A 1 193 ? 0.873 0.096 -13.585 1.00 50.53 193 ALA A C 1
ATOM 1543 O O . ALA A 1 193 ? 0.909 -0.837 -14.384 1.00 50.53 193 ALA A O 1
ATOM 1544 N N . PHE A 1 194 ? 1.974 0.763 -13.252 1.00 59.47 194 PHE A N 1
ATOM 1545 C CA . PHE A 1 194 ? 3.232 0.616 -13.956 1.00 59.47 194 PHE A CA 1
ATOM 1546 C C . PHE A 1 194 ? 3.907 -0.740 -13.716 1.00 59.47 194 PHE A C 1
ATOM 1548 O O . PHE A 1 194 ? 4.168 -1.462 -14.676 1.00 59.47 194 PHE A O 1
ATOM 1555 N N . HIS A 1 195 ? 4.179 -1.131 -12.470 1.00 58.41 195 HIS A N 1
ATOM 1556 C CA . HIS A 1 195 ? 5.025 -2.307 -12.250 1.00 58.41 195 HIS A CA 1
ATOM 1557 C C . HIS A 1 195 ? 4.270 -3.625 -12.272 1.00 58.41 195 HIS A C 1
ATOM 1559 O O . HIS A 1 195 ? 4.761 -4.513 -12.947 1.00 58.41 195 HIS A O 1
ATOM 1565 N N . PRO A 1 196 ? 3.086 -3.796 -11.652 1.00 60.03 196 PRO A N 1
ATOM 1566 C CA . PRO A 1 196 ? 2.436 -5.097 -11.675 1.00 60.03 196 PRO A CA 1
ATOM 1567 C C . PRO A 1 196 ? 2.040 -5.531 -13.080 1.00 60.03 196 PRO A C 1
ATOM 1569 O O . PRO A 1 196 ? 1.795 -6.707 -13.249 1.00 60.03 196 PRO A O 1
ATOM 1572 N N . PHE A 1 197 ? 1.951 -4.620 -14.062 1.00 67.62 197 PHE A N 1
ATOM 1573 C CA . PHE A 1 197 ? 1.630 -4.969 -15.445 1.00 67.62 197 PHE A CA 1
ATOM 1574 C C . PHE A 1 197 ? 2.859 -5.062 -16.360 1.00 67.62 197 PHE A C 1
ATOM 1576 O O . PHE A 1 197 ? 2.950 -6.008 -17.146 1.00 67.62 197 PHE A O 1
ATOM 1583 N N . ALA A 1 198 ? 3.821 -4.137 -16.245 1.00 76.38 198 ALA A N 1
ATOM 1584 C CA . ALA A 1 198 ? 5.072 -4.212 -17.006 1.00 76.38 198 ALA A CA 1
ATOM 1585 C C . ALA A 1 198 ? 5.990 -5.343 -16.517 1.00 76.38 198 ALA A C 1
ATOM 1587 O O . ALA A 1 198 ? 6.662 -5.965 -17.331 1.00 76.38 198 ALA A O 1
ATOM 1588 N N . GLU A 1 199 ? 5.984 -5.658 -15.219 1.00 81.50 199 GLU A N 1
ATOM 1589 C CA . GLU A 1 199 ? 6.779 -6.739 -14.623 1.00 81.50 199 GLU A CA 1
ATOM 1590 C C . GLU A 1 199 ? 6.500 -8.086 -15.289 1.00 81.50 199 GLU A C 1
ATOM 1592 O O . GLU A 1 199 ? 7.442 -8.770 -15.677 1.00 81.50 199 GLU A O 1
ATOM 1597 N N . GLY A 1 200 ? 5.228 -8.449 -15.487 1.00 86.50 200 GLY A N 1
ATOM 1598 C CA . GLY A 1 200 ? 4.893 -9.685 -16.187 1.00 86.50 200 GLY A CA 1
ATOM 1599 C C . GLY A 1 200 ? 5.370 -9.684 -17.628 1.00 86.50 200 GLY A C 1
ATOM 1600 O O . GLY A 1 200 ? 5.897 -10.697 -18.082 1.00 86.50 200 GLY A O 1
ATOM 1601 N N . TYR A 1 201 ? 5.226 -8.563 -18.346 1.00 86.75 201 TYR A N 1
ATOM 1602 C CA . TYR A 1 201 ? 5.721 -8.487 -19.721 1.00 86.75 201 TYR A CA 1
ATOM 1603 C C . TYR A 1 201 ? 7.240 -8.673 -19.784 1.00 86.75 201 TYR A C 1
ATOM 1605 O O . TYR A 1 201 ? 7.731 -9.448 -20.599 1.00 86.75 201 TYR A O 1
ATOM 1613 N N . ILE A 1 202 ? 7.986 -8.038 -18.881 1.00 87.94 202 ILE A N 1
ATOM 1614 C CA . ILE A 1 202 ? 9.439 -8.218 -18.796 1.00 87.94 202 ILE A CA 1
ATOM 1615 C C . ILE A 1 202 ? 9.778 -9.671 -18.425 1.00 87.94 202 ILE A C 1
ATOM 1617 O O . ILE A 1 202 ? 10.771 -10.209 -18.903 1.00 87.94 202 ILE A O 1
ATOM 1621 N N . PHE A 1 203 ? 8.947 -10.336 -17.619 1.00 89.12 203 PHE A N 1
ATOM 1622 C CA . PHE A 1 203 ? 9.174 -11.720 -17.215 1.00 89.12 203 PHE A CA 1
ATOM 1623 C C . PHE A 1 203 ? 8.948 -12.733 -18.347 1.00 89.12 203 PHE A C 1
ATOM 1625 O O . PHE A 1 203 ? 9.754 -13.645 -18.506 1.00 89.12 203 PHE A O 1
ATOM 1632 N N . CYS A 1 204 ? 7.868 -12.624 -19.127 1.00 90.25 204 CYS A N 1
ATOM 1633 C CA . CYS A 1 204 ? 7.564 -13.615 -20.173 1.00 90.25 204 CYS A CA 1
ATOM 1634 C C . CYS A 1 204 ? 6.741 -13.086 -21.365 1.00 90.25 204 CYS A C 1
ATOM 1636 O O . CYS A 1 204 ? 5.963 -13.823 -21.979 1.00 90.25 204 CYS A O 1
ATOM 1638 N N . GLY A 1 205 ? 6.902 -11.813 -21.725 1.00 87.56 205 GLY A N 1
ATOM 1639 C CA . GLY A 1 205 ? 6.213 -11.181 -22.852 1.00 87.56 205 GLY A CA 1
ATOM 1640 C C . GLY A 1 205 ? 4.696 -11.144 -22.654 1.00 87.56 205 GLY A C 1
ATOM 1641 O O . GLY A 1 205 ? 4.198 -10.896 -21.559 1.00 87.56 205 GLY A O 1
ATOM 1642 N N . PHE A 1 206 ? 3.912 -11.427 -23.695 1.00 86.81 206 PHE A N 1
ATOM 1643 C CA . PHE A 1 206 ? 2.443 -11.402 -23.597 1.00 86.81 206 PHE A CA 1
ATOM 1644 C C . PHE A 1 206 ? 1.859 -12.428 -22.608 1.00 86.81 206 PHE A C 1
ATOM 1646 O O . PHE A 1 206 ? 0.811 -12.168 -22.014 1.00 86.81 206 PHE A O 1
ATOM 1653 N N . LEU A 1 207 ? 2.539 -13.553 -22.350 1.00 85.62 207 LEU A N 1
ATOM 1654 C CA . LEU A 1 207 ? 2.137 -14.482 -21.279 1.00 85.62 207 LEU A CA 1
ATOM 1655 C C . LEU A 1 207 ? 2.251 -13.839 -19.886 1.00 85.62 207 LEU A C 1
ATOM 1657 O O . LEU A 1 207 ? 1.574 -14.248 -18.941 1.00 85.62 207 LEU A O 1
ATOM 1661 N N . GLY A 1 208 ? 3.028 -12.764 -19.789 1.00 84.50 208 GLY A N 1
ATOM 1662 C CA . GLY A 1 208 ? 3.181 -11.914 -18.623 1.00 84.50 208 GLY A CA 1
ATOM 1663 C C . GLY A 1 208 ? 1.883 -11.341 -18.081 1.00 84.50 208 GLY A C 1
ATOM 1664 O O . GLY A 1 208 ? 1.741 -11.172 -16.874 1.00 84.50 208 GLY A O 1
ATOM 1665 N N . PHE A 1 209 ? 0.884 -11.106 -18.935 1.00 82.69 209 PHE A N 1
ATOM 1666 C CA . PHE A 1 209 ? -0.424 -10.640 -18.473 1.00 82.69 209 PHE A CA 1
ATOM 1667 C C . PHE A 1 209 ? -1.124 -11.664 -17.571 1.00 82.69 209 PHE A C 1
ATOM 1669 O O . PHE A 1 209 ? -1.797 -11.281 -16.612 1.00 82.69 209 PHE A O 1
ATOM 1676 N N . VAL A 1 210 ? -0.908 -12.961 -17.817 1.00 84.19 210 VAL A N 1
ATOM 1677 C CA . VAL A 1 210 ? -1.404 -14.036 -16.947 1.00 84.19 210 VAL A CA 1
ATOM 1678 C C . VAL A 1 210 ? -0.620 -14.064 -15.637 1.00 84.19 210 VAL A C 1
ATOM 1680 O O . VAL A 1 210 ? -1.229 -14.171 -14.573 1.00 84.19 210 VAL A O 1
ATOM 1683 N N . TYR A 1 211 ? 0.708 -13.895 -15.695 1.00 82.81 211 TYR A N 1
ATOM 1684 C CA . TYR A 1 211 ? 1.553 -13.753 -14.502 1.00 82.81 211 TYR A CA 1
ATOM 1685 C C . TYR A 1 211 ? 1.043 -12.626 -13.593 1.00 82.81 211 TYR A C 1
ATOM 1687 O O . TYR A 1 211 ? 0.840 -12.845 -12.401 1.00 82.81 211 TYR A O 1
ATOM 1695 N N . ASN A 1 212 ? 0.717 -11.462 -14.157 1.00 82.50 212 ASN A N 1
ATOM 1696 C CA . ASN A 1 212 ? 0.208 -10.315 -13.401 1.00 82.50 212 ASN A CA 1
ATOM 1697 C C . ASN A 1 212 ? -1.096 -10.648 -12.664 1.00 82.50 212 ASN A C 1
ATOM 1699 O O . ASN A 1 212 ? -1.226 -10.392 -11.465 1.00 82.50 212 ASN A O 1
ATOM 1703 N N . GLY A 1 213 ? -2.053 -11.267 -13.366 1.00 80.00 213 GLY A N 1
ATOM 1704 C CA . GLY A 1 213 ? -3.323 -11.692 -12.776 1.00 80.00 213 GLY A CA 1
ATOM 1705 C C . GLY A 1 213 ? -3.137 -12.717 -11.655 1.00 80.00 213 GLY A C 1
ATOM 1706 O O . GLY A 1 213 ? -3.757 -12.592 -10.596 1.00 80.00 213 GLY A O 1
ATOM 1707 N N . LEU A 1 214 ? -2.244 -13.692 -11.852 1.00 85.12 214 LEU A N 1
ATOM 1708 C CA . LEU A 1 214 ? -1.928 -14.709 -10.849 1.00 85.12 214 LEU A CA 1
ATOM 1709 C C . LEU A 1 214 ? -1.263 -14.104 -9.614 1.00 85.12 214 LEU A C 1
ATOM 1711 O O . LEU A 1 214 ? -1.705 -14.367 -8.499 1.00 85.12 214 LEU A O 1
ATOM 1715 N N . VAL A 1 215 ? -0.237 -13.275 -9.789 1.00 84.88 215 VAL A N 1
ATOM 1716 C CA . VAL A 1 215 ? 0.512 -12.683 -8.675 1.00 84.88 215 VAL A CA 1
ATOM 1717 C C . VAL A 1 215 ? -0.367 -11.744 -7.854 1.00 84.88 215 VAL A C 1
ATOM 1719 O O . VAL A 1 215 ? -0.381 -11.844 -6.627 1.00 84.88 215 VAL A O 1
ATOM 1722 N N . ILE A 1 216 ? -1.167 -10.894 -8.505 1.00 83.06 216 ILE A N 1
ATOM 1723 C CA . ILE A 1 216 ? -2.117 -10.014 -7.810 1.00 83.06 216 ILE A CA 1
ATOM 1724 C C . ILE A 1 216 ? -3.186 -10.844 -7.089 1.00 83.06 216 ILE A C 1
ATOM 1726 O O . ILE A 1 216 ? -3.473 -10.595 -5.916 1.00 83.06 216 ILE A O 1
ATOM 1730 N N . GLY A 1 217 ? -3.759 -11.850 -7.757 1.00 84.06 217 GLY A N 1
ATOM 1731 C CA . GLY A 1 217 ? -4.781 -12.719 -7.172 1.00 84.06 217 GLY A CA 1
ATOM 1732 C C . GLY A 1 217 ? -4.273 -13.496 -5.956 1.00 84.06 217 GLY A C 1
ATOM 1733 O O . GLY A 1 217 ? -4.939 -13.534 -4.918 1.00 84.06 217 GLY A O 1
ATOM 1734 N N . LEU A 1 218 ? -3.071 -14.068 -6.045 1.00 85.94 218 LEU A N 1
ATOM 1735 C CA . LEU A 1 218 ? -2.420 -14.777 -4.942 1.00 85.94 218 LEU A CA 1
ATOM 1736 C C . LEU A 1 218 ? -2.053 -13.825 -3.800 1.00 85.94 218 LEU A C 1
ATOM 1738 O O . LEU A 1 218 ? -2.360 -14.127 -2.646 1.00 85.94 218 LEU A O 1
ATOM 1742 N N . GLY A 1 219 ? -1.470 -12.662 -4.102 1.00 86.19 219 GLY A N 1
ATOM 1743 C CA . GLY A 1 219 ? -1.114 -11.650 -3.106 1.00 86.19 219 GLY A CA 1
ATOM 1744 C C . GLY A 1 219 ? -2.326 -11.167 -2.307 1.00 86.19 219 GLY A C 1
ATOM 1745 O O . GLY A 1 219 ? -2.315 -11.193 -1.073 1.00 86.19 219 GLY A O 1
ATOM 1746 N N . LEU A 1 220 ? -3.420 -10.824 -2.994 1.00 85.38 220 LEU A N 1
ATOM 1747 C CA . LEU A 1 220 ? -4.680 -10.438 -2.351 1.00 85.38 220 LEU A CA 1
ATOM 1748 C C . LEU A 1 220 ? -5.316 -11.594 -1.567 1.00 85.38 220 LEU A C 1
ATOM 1750 O O . LEU A 1 220 ? -5.861 -11.368 -0.487 1.00 85.38 220 LEU A O 1
ATOM 1754 N N . SER A 1 221 ? -5.227 -12.831 -2.064 1.00 85.38 221 SER A N 1
ATOM 1755 C CA . SER A 1 221 ? -5.713 -14.019 -1.349 1.00 85.38 221 SER A CA 1
ATOM 1756 C C . SER A 1 221 ? -4.971 -14.225 -0.026 1.00 85.38 221 SER A C 1
ATOM 1758 O O . SER A 1 221 ? -5.607 -14.446 1.008 1.00 85.38 221 SER A O 1
ATOM 1760 N N . ILE A 1 222 ? -3.642 -14.077 -0.023 1.00 85.38 222 ILE A N 1
ATOM 1761 C CA . ILE A 1 222 ? -2.823 -14.147 1.195 1.00 85.38 222 ILE A CA 1
ATOM 1762 C C . ILE A 1 222 ? -3.233 -13.039 2.167 1.00 85.38 222 ILE A C 1
ATOM 1764 O O . ILE A 1 222 ? -3.528 -13.328 3.326 1.00 85.38 222 ILE A O 1
ATOM 1768 N N . TRP A 1 223 ? -3.323 -11.789 1.708 1.00 86.88 223 TRP A N 1
ATOM 1769 C CA . TRP A 1 223 ? -3.750 -10.664 2.548 1.00 86.88 223 TRP A CA 1
ATOM 1770 C C . TRP A 1 223 ? -5.145 -10.868 3.143 1.00 86.88 223 TRP A C 1
ATOM 1772 O O . TRP A 1 223 ? -5.355 -10.617 4.331 1.00 86.88 223 TRP A O 1
ATOM 1782 N N . ASN A 1 224 ? -6.086 -11.402 2.364 1.00 85.25 224 ASN A N 1
ATOM 1783 C CA . ASN A 1 224 ? -7.434 -11.691 2.839 1.00 85.25 224 ASN A CA 1
ATOM 1784 C C . ASN A 1 224 ? -7.435 -12.702 4.001 1.00 85.25 224 ASN A C 1
ATOM 1786 O O . ASN A 1 224 ? -8.221 -12.568 4.941 1.00 85.25 224 ASN A O 1
ATOM 1790 N N . ARG A 1 225 ? -6.504 -13.668 4.019 1.00 84.06 225 ARG A N 1
ATOM 1791 C CA . ARG A 1 225 ? -6.356 -14.599 5.155 1.00 84.06 225 ARG A CA 1
ATOM 1792 C C . ARG A 1 225 ? -5.948 -13.893 6.453 1.00 84.06 225 ARG A C 1
ATOM 1794 O O . ARG A 1 225 ? -6.389 -14.320 7.519 1.00 84.06 225 ARG A O 1
ATOM 1801 N N . PHE A 1 226 ? -5.173 -12.807 6.371 1.00 80.31 226 PHE A N 1
ATOM 1802 C CA . PHE A 1 226 ? -4.821 -11.961 7.523 1.00 80.31 226 PHE A CA 1
ATOM 1803 C C . PHE A 1 226 ? -5.951 -11.017 7.952 1.00 80.31 226 PHE A C 1
ATOM 1805 O O . PHE A 1 226 ? -5.985 -10.571 9.095 1.00 80.31 226 PHE A O 1
ATOM 1812 N N . ILE A 1 227 ? -6.899 -10.712 7.06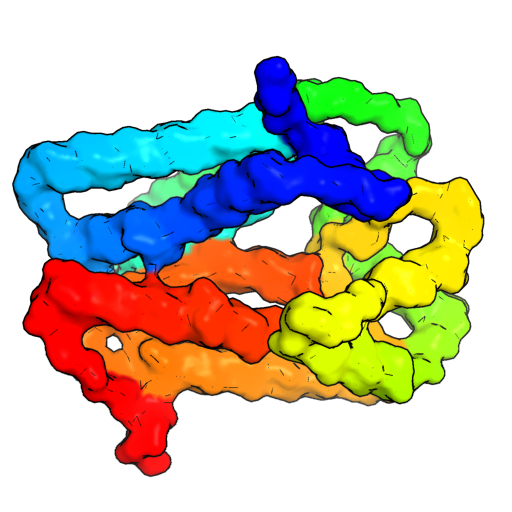9 1.00 85.00 227 ILE A N 1
ATOM 1813 C CA . ILE A 1 227 ? -8.052 -9.871 7.412 1.00 85.00 227 ILE A CA 1
ATOM 1814 C C . ILE A 1 227 ? -9.136 -10.696 8.104 1.00 85.00 227 ILE A C 1
ATOM 1816 O O . ILE A 1 227 ? -9.828 -10.183 8.974 1.00 85.00 227 ILE A O 1
ATOM 1820 N N . LEU A 1 228 ? -9.309 -11.968 7.740 1.00 84.56 228 LEU A N 1
ATOM 1821 C CA . LEU A 1 228 ? -10.402 -12.799 8.244 1.00 84.56 228 LEU A CA 1
ATOM 1822 C C . LEU A 1 228 ? -10.100 -13.388 9.626 1.00 84.56 228 LEU A C 1
ATOM 1824 O O . LEU A 1 228 ? -9.502 -14.461 9.758 1.00 84.56 228 LEU A O 1
ATOM 1828 N N . THR A 1 229 ? -10.589 -12.717 10.668 1.00 86.81 229 THR A N 1
ATOM 1829 C CA . THR A 1 229 ? -10.425 -13.146 12.066 1.00 86.81 229 THR A CA 1
ATOM 1830 C C . THR A 1 229 ? -11.752 -13.273 12.813 1.00 86.81 229 THR A C 1
ATOM 1832 O O . THR A 1 229 ? -12.837 -13.040 12.270 1.00 86.81 229 THR A O 1
ATOM 1835 N N . ASN A 1 230 ? -11.665 -13.673 14.083 1.00 85.75 230 ASN A N 1
ATOM 1836 C CA . ASN A 1 230 ? -12.776 -13.715 15.032 1.00 85.75 230 ASN A CA 1
ATOM 1837 C C . ASN A 1 230 ? -13.332 -12.336 15.429 1.00 85.75 230 ASN A C 1
ATOM 1839 O O . ASN A 1 230 ? -14.398 -12.298 16.039 1.00 85.75 230 ASN A O 1
ATOM 1843 N N . ASN A 1 231 ? -12.649 -11.230 15.121 1.00 87.12 231 ASN A N 1
ATOM 1844 C CA . ASN A 1 231 ? -13.051 -9.898 15.562 1.00 87.12 231 ASN A CA 1
ATOM 1845 C C . ASN A 1 231 ? -13.391 -8.973 14.384 1.00 87.12 231 ASN A C 1
ATOM 1847 O O . ASN A 1 231 ? -12.522 -8.583 13.613 1.00 87.12 231 ASN A O 1
ATOM 1851 N N . GLU A 1 232 ? -14.655 -8.560 14.276 1.00 85.69 232 GLU A N 1
ATOM 1852 C CA . GLU A 1 232 ? -15.125 -7.725 13.162 1.00 85.69 232 GLU A CA 1
ATOM 1853 C C . GLU A 1 232 ? -14.459 -6.339 13.119 1.00 85.69 232 GLU A C 1
ATOM 1855 O O . GLU A 1 232 ? -14.137 -5.845 12.039 1.00 85.69 232 GLU A O 1
ATOM 1860 N N . ARG A 1 233 ? -14.178 -5.729 14.280 1.00 86.38 233 ARG A N 1
ATOM 1861 C CA . ARG A 1 233 ? -13.486 -4.428 14.345 1.00 86.38 233 ARG A CA 1
ATOM 1862 C C . ARG A 1 233 ? -12.037 -4.540 13.879 1.00 86.38 233 ARG A C 1
ATOM 1864 O O . ARG A 1 233 ? -11.559 -3.661 13.169 1.00 86.38 233 ARG A O 1
ATOM 1871 N N . PHE A 1 234 ? -11.367 -5.638 14.226 1.00 89.50 234 PHE A N 1
ATOM 1872 C CA . PHE A 1 234 ? -10.036 -5.947 13.712 1.00 89.50 234 PHE A CA 1
ATOM 1873 C C . PHE A 1 234 ? -10.057 -6.168 12.196 1.00 89.50 234 PHE A C 1
ATOM 1875 O O . PHE A 1 234 ? -9.236 -5.596 11.485 1.00 89.50 234 PHE A O 1
ATOM 1882 N N . ASN A 1 235 ? -11.024 -6.932 11.680 1.00 89.12 235 ASN A N 1
ATOM 1883 C CA . ASN A 1 235 ? -11.138 -7.175 10.240 1.00 89.12 235 ASN A CA 1
ATOM 1884 C C . ASN A 1 235 ? -11.351 -5.856 9.480 1.00 89.12 235 ASN A C 1
ATOM 1886 O O . ASN A 1 235 ? -10.697 -5.600 8.473 1.00 89.12 235 ASN A O 1
ATOM 1890 N N . ARG A 1 236 ? -12.216 -4.982 10.009 1.00 87.75 236 ARG A N 1
ATOM 1891 C CA . ARG A 1 236 ? -12.466 -3.631 9.494 1.00 87.75 236 ARG A CA 1
ATOM 1892 C C . ARG A 1 236 ? -11.193 -2.783 9.463 1.00 87.75 236 ARG A C 1
ATOM 1894 O O . ARG A 1 236 ? -10.907 -2.144 8.455 1.00 87.75 236 ARG A O 1
ATOM 1901 N N . PHE A 1 237 ? -10.421 -2.809 10.545 1.00 90.44 237 PHE A N 1
ATOM 1902 C CA . PHE A 1 237 ? -9.122 -2.146 10.644 1.00 90.44 237 PHE A CA 1
ATOM 1903 C C . PHE A 1 237 ? -8.118 -2.656 9.599 1.00 90.44 237 PHE A C 1
ATOM 1905 O O . PHE A 1 237 ? -7.556 -1.860 8.846 1.00 90.44 237 PHE A O 1
ATOM 1912 N N . MET A 1 238 ? -7.933 -3.973 9.497 1.00 90.44 238 MET A N 1
ATOM 1913 C CA . MET A 1 238 ? -7.000 -4.568 8.537 1.00 90.44 238 MET A CA 1
ATOM 1914 C C . MET A 1 238 ? -7.429 -4.322 7.086 1.00 90.44 238 MET A C 1
ATOM 1916 O O . MET A 1 238 ? -6.587 -4.101 6.218 1.00 90.44 238 MET A O 1
ATOM 1920 N N . PHE A 1 239 ? -8.736 -4.289 6.818 1.00 88.56 239 PHE A N 1
ATOM 1921 C CA . PHE A 1 239 ? -9.280 -3.951 5.503 1.00 88.56 239 PHE A CA 1
ATOM 1922 C C . PHE A 1 239 ? -8.994 -2.494 5.103 1.00 88.56 239 PHE A C 1
ATOM 1924 O O . PHE A 1 239 ? -8.706 -2.207 3.943 1.00 88.56 239 PHE A O 1
ATOM 1931 N N . ALA A 1 240 ? -9.006 -1.572 6.064 1.00 88.31 240 ALA A N 1
ATOM 1932 C CA . ALA A 1 240 ? -8.639 -0.177 5.836 1.00 88.31 240 ALA A CA 1
ATOM 1933 C C . ALA A 1 240 ? -7.151 0.013 5.557 1.00 88.31 240 ALA A C 1
ATOM 1935 O O . ALA A 1 240 ? -6.782 0.757 4.648 1.00 88.31 240 ALA A O 1
ATOM 1936 N N . ILE A 1 241 ? -6.309 -0.698 6.312 1.00 89.50 241 ILE A N 1
ATOM 1937 C CA . ILE A 1 241 ? -4.871 -0.776 6.056 1.00 89.50 241 ILE A CA 1
ATOM 1938 C C . ILE A 1 241 ? -4.636 -1.278 4.633 1.00 89.50 241 ILE A C 1
ATOM 1940 O O . ILE A 1 241 ? -3.943 -0.615 3.868 1.00 89.50 241 ILE A O 1
ATOM 1944 N N . MET A 1 242 ? -5.279 -2.379 4.241 1.00 87.94 242 MET A N 1
ATOM 1945 C CA . MET A 1 242 ? -5.174 -2.916 2.885 1.00 87.94 242 MET A CA 1
ATOM 1946 C C . MET A 1 242 ? -5.514 -1.866 1.819 1.00 87.94 242 MET A C 1
ATOM 1948 O O . MET A 1 242 ? -4.751 -1.689 0.873 1.00 87.94 242 MET A O 1
ATOM 1952 N N . GLY A 1 243 ? -6.622 -1.143 1.985 1.00 84.00 243 GLY A N 1
ATOM 1953 C CA . GLY A 1 243 ? -7.019 -0.089 1.052 1.00 84.00 243 GLY A CA 1
ATOM 1954 C C . GLY A 1 243 ? -6.043 1.080 0.980 1.00 84.00 243 GLY A C 1
ATOM 1955 O O . GLY A 1 243 ? -5.758 1.576 -0.105 1.00 84.00 243 GLY A O 1
ATOM 1956 N N . CYS A 1 244 ? -5.481 1.484 2.117 1.00 84.94 244 CYS A N 1
ATOM 1957 C CA . CYS A 1 244 ? -4.453 2.519 2.165 1.00 84.94 244 CYS A CA 1
ATOM 1958 C C . CYS A 1 244 ? -3.194 2.099 1.400 1.00 84.94 244 CYS A C 1
ATOM 1960 O O . CYS A 1 244 ? -2.620 2.877 0.647 1.00 84.94 244 CYS A O 1
ATOM 1962 N N . ILE A 1 245 ? -2.775 0.847 1.547 1.00 84.56 245 ILE A N 1
ATOM 1963 C CA . ILE A 1 245 ? -1.547 0.351 0.923 1.00 84.56 245 ILE A CA 1
ATOM 1964 C C . ILE A 1 245 ? -1.755 0.027 -0.563 1.00 84.56 245 ILE A C 1
ATOM 1966 O O . ILE A 1 245 ? -0.801 0.021 -1.339 1.00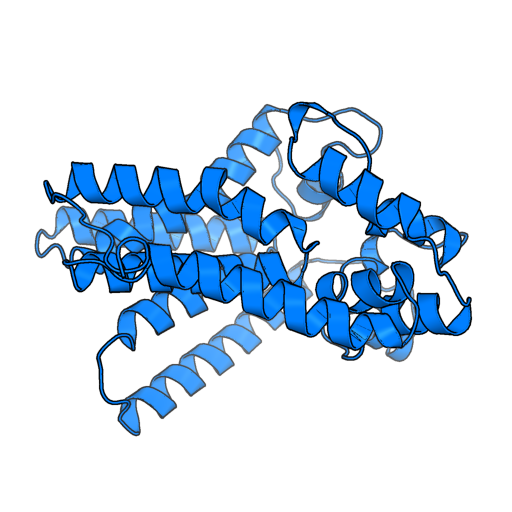 84.56 245 ILE A O 1
ATOM 1970 N N . PHE A 1 246 ? -2.998 -0.214 -0.982 1.00 79.81 246 PHE A N 1
ATOM 1971 C CA . PHE A 1 246 ? -3.331 -0.630 -2.342 1.00 79.81 246 PHE A CA 1
ATOM 1972 C C . PHE A 1 246 ? -2.790 0.329 -3.412 1.00 79.81 246 PHE A C 1
ATOM 1974 O O . PHE A 1 246 ? -2.234 -0.124 -4.409 1.00 79.81 246 PHE A O 1
ATOM 1981 N N . PHE A 1 247 ? -2.872 1.646 -3.196 1.00 72.31 247 PHE A N 1
ATOM 1982 C CA . PHE A 1 247 ? -2.311 2.620 -4.141 1.00 72.31 247 PHE A CA 1
ATOM 1983 C C . PHE A 1 247 ? -0.792 2.513 -4.252 1.00 72.31 247 PHE A C 1
ATOM 1985 O O . PHE A 1 247 ? -0.263 2.489 -5.361 1.00 72.31 247 PHE A O 1
ATOM 1992 N N . SER A 1 248 ? -0.089 2.395 -3.126 1.00 73.31 248 SER A N 1
ATOM 1993 C CA . SER A 1 248 ? 1.366 2.215 -3.120 1.00 73.31 248 SER A CA 1
ATOM 1994 C C . SER A 1 248 ? 1.776 0.893 -3.767 1.00 73.31 248 SER A C 1
ATOM 1996 O O . SER A 1 248 ? 2.809 0.823 -4.426 1.00 73.31 248 SER A O 1
ATOM 1998 N N . LEU A 1 249 ? 0.937 -0.138 -3.649 1.00 76.75 249 LEU A N 1
ATOM 1999 C CA . LEU A 1 249 ? 1.145 -1.426 -4.294 1.00 76.75 249 LEU A CA 1
ATOM 2000 C C . LEU A 1 249 ? 0.978 -1.354 -5.816 1.00 76.75 249 LEU A C 1
ATOM 2002 O O . LEU A 1 249 ? 1.823 -1.859 -6.542 1.00 76.75 249 LEU A O 1
ATOM 2006 N N . VAL A 1 250 ? -0.072 -0.696 -6.315 1.00 70.88 250 VAL A N 1
ATOM 2007 C CA . VAL A 1 250 ? -0.296 -0.517 -7.764 1.00 70.88 250 VAL A CA 1
ATOM 2008 C C . VAL A 1 250 ? 0.781 0.377 -8.397 1.00 70.88 250 VAL A C 1
ATOM 2010 O O . VAL A 1 250 ? 1.082 0.253 -9.586 1.00 70.88 250 VAL A O 1
ATOM 2013 N N . ARG A 1 251 ? 1.387 1.256 -7.592 1.00 67.06 251 ARG A N 1
ATOM 2014 C CA . ARG A 1 251 ? 2.521 2.117 -7.951 1.00 67.06 251 ARG A CA 1
ATOM 2015 C C . ARG A 1 251 ? 3.892 1.483 -7.699 1.00 67.06 251 ARG A C 1
ATOM 2017 O O . ARG A 1 251 ? 4.893 2.179 -7.816 1.00 67.06 251 ARG A O 1
ATOM 2024 N N . SER A 1 252 ? 3.973 0.204 -7.332 1.00 70.44 252 SER A N 1
ATOM 2025 C CA . SER A 1 252 ? 5.252 -0.454 -7.044 1.00 70.44 252 SER A CA 1
ATOM 2026 C C . SER A 1 252 ? 5.260 -1.921 -7.494 1.00 70.44 252 SER A C 1
ATOM 2028 O O . SER A 1 252 ? 4.287 -2.402 -8.061 1.00 70.44 252 SER A O 1
ATOM 2030 N N . GLN A 1 253 ? 6.372 -2.633 -7.304 1.00 78.44 253 GLN A N 1
ATOM 2031 C CA . GLN A 1 253 ? 6.549 -4.027 -7.744 1.00 78.44 253 GLN A CA 1
ATOM 2032 C C . GLN A 1 253 ? 5.741 -5.036 -6.920 1.00 78.44 253 GLN A C 1
ATOM 2034 O O . GLN A 1 253 ? 5.408 -4.773 -5.757 1.00 78.44 253 GLN A O 1
ATOM 2039 N N . SER A 1 254 ? 5.509 -6.228 -7.481 1.00 84.06 254 SER A N 1
ATOM 2040 C CA . SER A 1 254 ? 4.766 -7.297 -6.804 1.00 84.06 254 SER A CA 1
ATOM 2041 C C . SER A 1 254 ? 5.385 -7.752 -5.474 1.00 84.06 254 SER A C 1
ATOM 2043 O O . SER A 1 254 ? 4.645 -8.113 -4.558 1.00 84.06 254 SER A O 1
ATOM 2045 N N . VAL A 1 255 ? 6.706 -7.633 -5.282 1.00 84.88 255 VAL A N 1
ATOM 2046 C CA . VAL A 1 255 ? 7.361 -7.907 -3.987 1.00 84.88 255 VAL A CA 1
ATOM 2047 C C . VAL A 1 255 ? 6.754 -7.125 -2.824 1.00 84.88 255 VAL A C 1
ATOM 2049 O O . VAL A 1 255 ? 6.767 -7.590 -1.682 1.00 84.88 255 VAL A O 1
ATOM 2052 N N . ASN A 1 256 ? 6.160 -5.959 -3.082 1.00 83.06 256 ASN A N 1
ATOM 2053 C CA . ASN A 1 256 ? 5.548 -5.167 -2.027 1.00 83.06 256 ASN A CA 1
ATOM 2054 C C . ASN A 1 256 ? 4.334 -5.845 -1.382 1.00 83.06 256 ASN A C 1
ATOM 2056 O O . ASN A 1 256 ? 4.052 -5.544 -0.222 1.00 83.06 256 ASN A O 1
ATOM 2060 N N . PHE A 1 257 ? 3.686 -6.818 -2.042 1.00 84.88 257 PHE A N 1
ATOM 2061 C CA . PHE A 1 257 ? 2.707 -7.687 -1.374 1.00 84.88 257 PHE A CA 1
ATOM 2062 C C . PHE A 1 257 ? 3.309 -8.337 -0.125 1.00 84.88 257 PHE A C 1
ATOM 2064 O O . PHE A 1 257 ? 2.682 -8.340 0.934 1.00 84.88 257 PHE A O 1
ATOM 2071 N N . PHE A 1 258 ? 4.545 -8.824 -0.223 1.00 85.50 258 PHE A N 1
ATOM 2072 C CA . PHE A 1 258 ? 5.264 -9.424 0.896 1.00 85.50 258 PHE A CA 1
ATOM 2073 C C . PHE A 1 258 ? 5.844 -8.360 1.828 1.00 85.50 258 PHE A C 1
ATOM 2075 O O . PHE A 1 258 ? 5.710 -8.487 3.044 1.00 85.50 258 PHE A O 1
ATOM 2082 N N . ARG A 1 259 ? 6.416 -7.269 1.295 1.00 85.44 259 ARG A N 1
ATOM 2083 C CA . ARG A 1 259 ? 6.993 -6.191 2.126 1.00 85.44 259 ARG A CA 1
ATOM 2084 C C . ARG A 1 259 ? 5.997 -5.572 3.083 1.00 85.44 259 ARG A C 1
ATOM 2086 O O . ARG A 1 259 ? 6.275 -5.426 4.273 1.00 85.44 259 ARG A O 1
ATOM 2093 N N . TYR A 1 260 ? 4.815 -5.246 2.583 1.00 86.88 260 TYR A N 1
ATOM 2094 C CA . TYR A 1 260 ? 3.780 -4.654 3.414 1.00 86.88 260 TYR A CA 1
ATOM 2095 C C . TYR A 1 260 ? 3.216 -5.631 4.441 1.00 86.88 260 TYR A C 1
ATOM 2097 O O . TYR A 1 260 ? 2.708 -5.177 5.467 1.00 86.88 260 TYR A O 1
ATOM 2105 N N . MET A 1 261 ? 3.360 -6.947 4.244 1.00 85.25 261 MET A N 1
ATOM 2106 C CA . MET A 1 261 ? 2.980 -7.904 5.278 1.00 85.25 261 MET A CA 1
ATOM 2107 C C . MET A 1 261 ? 3.818 -7.730 6.543 1.00 85.25 261 MET A C 1
ATOM 2109 O O . MET A 1 261 ? 3.259 -7.599 7.630 1.00 85.25 261 MET A O 1
ATOM 2113 N N . TYR A 1 262 ? 5.144 -7.697 6.417 1.00 85.19 262 TYR A N 1
ATOM 2114 C CA . TYR A 1 262 ? 6.022 -7.653 7.586 1.00 85.19 262 TYR A CA 1
ATOM 2115 C C . TYR A 1 262 ? 6.321 -6.232 8.083 1.00 85.19 262 TYR A C 1
ATOM 2117 O O . TYR A 1 262 ? 6.547 -6.064 9.278 1.00 85.19 262 TYR A O 1
ATOM 2125 N N . TYR A 1 263 ? 6.249 -5.203 7.228 1.00 83.62 263 TYR A N 1
ATOM 2126 C CA . TYR A 1 263 ? 6.423 -3.808 7.663 1.00 83.62 263 TYR A CA 1
ATOM 2127 C C . TYR A 1 263 ? 5.152 -3.131 8.165 1.00 83.62 263 TYR A C 1
ATOM 2129 O O . TYR A 1 263 ? 5.242 -2.201 8.962 1.00 83.62 263 TYR A O 1
ATOM 2137 N N . MET A 1 264 ? 3.979 -3.571 7.710 1.00 84.75 264 MET A N 1
ATOM 2138 C CA . MET A 1 264 ? 2.734 -2.850 7.968 1.00 84.75 264 MET A CA 1
ATOM 2139 C C . MET A 1 264 ? 1.677 -3.759 8.585 1.00 84.75 264 MET A C 1
ATOM 2141 O O . MET A 1 264 ? 1.296 -3.533 9.726 1.00 84.75 264 MET A O 1
ATOM 2145 N N . PHE A 1 265 ? 1.258 -4.836 7.914 1.00 85.44 265 PHE A N 1
ATOM 2146 C CA . PHE A 1 265 ? 0.172 -5.691 8.412 1.00 85.44 265 PHE A CA 1
ATOM 2147 C C . PHE A 1 265 ? 0.489 -6.324 9.770 1.00 85.44 265 PHE A C 1
ATOM 2149 O O . PHE A 1 265 ? -0.307 -6.186 10.696 1.00 85.44 265 PHE A O 1
ATOM 2156 N N . ILE A 1 266 ? 1.622 -7.021 9.906 1.00 87.00 266 ILE A N 1
ATOM 2157 C CA . ILE A 1 266 ? 1.975 -7.735 11.143 1.00 87.00 266 ILE A CA 1
ATOM 2158 C C . ILE A 1 266 ? 2.196 -6.749 12.307 1.00 87.00 266 ILE A C 1
ATOM 2160 O O . ILE A 1 266 ? 1.565 -6.938 13.353 1.00 87.00 266 ILE A O 1
ATOM 2164 N N . PRO A 1 267 ? 3.000 -5.673 12.162 1.00 88.56 267 PRO A N 1
ATOM 2165 C CA . PRO A 1 267 ? 3.178 -4.697 13.236 1.00 88.56 267 PRO A CA 1
ATOM 2166 C C . PRO A 1 267 ? 1.876 -3.984 13.617 1.00 88.56 267 PRO A C 1
ATOM 2168 O O . PRO A 1 267 ? 1.565 -3.868 14.803 1.00 88.56 267 PRO A O 1
ATOM 2171 N N . SER A 1 268 ? 1.067 -3.567 12.638 1.00 88.31 268 SER A N 1
ATOM 2172 C CA . SER A 1 268 ? -0.227 -2.924 12.891 1.00 88.31 268 SER A CA 1
ATOM 2173 C C . SER A 1 268 ? -1.203 -3.863 13.592 1.00 88.31 268 SER A C 1
ATOM 2175 O O . SER A 1 268 ? -1.899 -3.445 14.520 1.00 88.31 268 SER A O 1
ATOM 2177 N N . ALA A 1 269 ? -1.230 -5.139 13.201 1.00 88.44 269 ALA A N 1
ATOM 2178 C CA . ALA A 1 269 ? -2.058 -6.145 13.848 1.00 88.44 269 ALA A CA 1
ATOM 2179 C C . ALA A 1 269 ? -1.666 -6.346 15.318 1.00 88.44 269 ALA A C 1
ATOM 2181 O O . ALA A 1 269 ? -2.533 -6.383 16.197 1.00 88.44 269 ALA A O 1
ATOM 2182 N N . TYR A 1 270 ? -0.360 -6.421 15.589 1.00 88.00 270 TYR A N 1
ATOM 2183 C CA . TYR A 1 270 ? 0.175 -6.532 16.943 1.00 88.00 270 TYR A CA 1
ATOM 2184 C C . TYR A 1 270 ? -0.179 -5.307 17.796 1.00 88.00 270 TYR A C 1
ATOM 2186 O O . TYR A 1 270 ? -0.731 -5.458 18.888 1.00 88.00 270 TYR A O 1
ATOM 2194 N N . ILE A 1 271 ? 0.060 -4.094 17.286 1.00 86.88 271 ILE A N 1
ATOM 2195 C CA . ILE A 1 271 ? -0.263 -2.843 17.987 1.00 86.88 271 ILE A CA 1
ATOM 2196 C C . ILE A 1 271 ? -1.758 -2.779 18.309 1.00 86.88 271 ILE A C 1
ATOM 2198 O O . ILE A 1 271 ? -2.130 -2.540 19.459 1.00 86.88 271 ILE A O 1
ATOM 2202 N N . TYR A 1 272 ? -2.626 -3.065 17.336 1.00 87.81 272 TYR A N 1
ATOM 2203 C CA . TYR A 1 272 ? -4.072 -3.049 17.548 1.00 87.81 272 TYR A CA 1
ATOM 2204 C C . TYR A 1 272 ? -4.519 -4.076 18.599 1.00 87.81 272 TYR A C 1
ATOM 2206 O O . TYR A 1 272 ? -5.341 -3.758 19.464 1.00 87.81 272 TYR A O 1
ATOM 2214 N N . SER A 1 273 ? -3.972 -5.297 18.551 1.00 87.19 273 SER A N 1
ATOM 2215 C CA . SER A 1 273 ? -4.255 -6.357 19.528 1.00 87.19 273 SER A CA 1
ATOM 2216 C C . SER A 1 273 ? -3.909 -5.922 20.949 1.00 87.19 273 SER A C 1
ATOM 2218 O O . SER A 1 273 ? -4.723 -6.108 21.857 1.00 87.19 273 SER A O 1
ATOM 2220 N N . ARG A 1 274 ? -2.743 -5.288 21.134 1.00 87.31 274 ARG A N 1
ATOM 2221 C CA . ARG A 1 274 ? -2.285 -4.789 22.438 1.00 87.31 274 ARG A CA 1
ATOM 2222 C C . ARG A 1 274 ? -3.126 -3.611 22.925 1.00 87.31 274 ARG A C 1
ATOM 2224 O O . ARG A 1 274 ? -3.550 -3.627 24.075 1.00 87.31 274 ARG A O 1
ATOM 2231 N N . LEU A 1 275 ? -3.427 -2.642 22.058 1.00 84.38 275 LEU A N 1
ATOM 2232 C CA . LEU A 1 275 ? -4.254 -1.477 22.403 1.00 84.38 275 LEU A CA 1
ATOM 2233 C C . LEU A 1 275 ? -5.693 -1.856 22.766 1.00 84.38 275 LEU A C 1
ATOM 2235 O O . LEU A 1 275 ? -6.304 -1.227 23.627 1.00 84.38 275 LEU A O 1
ATOM 2239 N N . SER A 1 276 ? -6.239 -2.877 22.108 1.00 83.19 276 SER A N 1
ATOM 2240 C CA . SER A 1 276 ? -7.620 -3.314 22.322 1.00 83.19 276 SER A CA 1
ATOM 2241 C C . SER A 1 276 ? -7.756 -4.439 23.349 1.00 83.19 276 SER A C 1
ATOM 2243 O O . SER A 1 276 ? -8.879 -4.788 23.701 1.00 83.19 276 SER A O 1
ATOM 2245 N N . ASN A 1 277 ? -6.641 -5.007 23.820 1.00 84.69 277 ASN A N 1
ATOM 2246 C CA . ASN A 1 277 ? -6.589 -6.199 24.671 1.00 84.69 277 ASN A CA 1
ATOM 2247 C C . ASN A 1 277 ? -7.398 -7.387 24.101 1.00 84.69 277 ASN A C 1
ATOM 2249 O O . ASN A 1 277 ? -8.178 -8.031 24.803 1.00 84.69 277 ASN A O 1
ATOM 2253 N N . ILE A 1 278 ? -7.247 -7.655 22.798 1.00 84.81 278 ILE A N 1
ATOM 2254 C CA . ILE A 1 278 ? -7.990 -8.704 22.076 1.00 84.81 278 ILE A CA 1
ATOM 2255 C C . ILE A 1 278 ? -7.027 -9.789 21.603 1.00 84.81 278 ILE A C 1
ATOM 2257 O O . ILE A 1 278 ? -6.011 -9.489 20.974 1.00 84.81 278 ILE A O 1
ATOM 2261 N N . LYS A 1 279 ? -7.395 -11.058 21.812 1.00 83.06 279 LYS A N 1
ATOM 2262 C CA . LYS A 1 279 ? -6.727 -12.206 21.188 1.00 83.06 279 LYS A CA 1
ATOM 2263 C C . LYS A 1 279 ? -7.280 -12.439 19.778 1.00 83.06 279 LYS A C 1
ATOM 2265 O O . LYS A 1 279 ? -8.473 -12.708 19.606 1.00 83.06 279 LYS A O 1
ATOM 2270 N N . ILE A 1 280 ? -6.407 -12.322 18.781 1.00 82.62 280 ILE A N 1
ATOM 2271 C CA . ILE A 1 280 ? -6.744 -12.493 17.365 1.00 82.62 280 ILE A CA 1
ATOM 2272 C C . ILE A 1 280 ? -6.544 -13.957 16.976 1.00 82.62 280 ILE A C 1
ATOM 2274 O O . ILE A 1 280 ? -5.439 -14.482 17.084 1.00 82.62 280 ILE A O 1
ATOM 2278 N N . ASN A 1 281 ? -7.605 -14.589 16.477 1.00 81.88 281 ASN A N 1
ATOM 2279 C CA . ASN A 1 281 ? -7.548 -15.919 15.879 1.00 81.88 281 ASN A CA 1
ATOM 2280 C C . ASN A 1 281 ? -7.841 -15.794 14.381 1.00 81.88 281 ASN A C 1
ATOM 2282 O O . ASN A 1 281 ? -8.968 -15.472 13.986 1.00 81.88 281 ASN A O 1
ATOM 2286 N N . TYR A 1 282 ? -6.832 -16.051 13.550 1.00 81.75 282 TYR A N 1
ATOM 2287 C CA . TYR A 1 282 ? -6.973 -16.023 12.097 1.00 81.75 282 TYR A CA 1
ATOM 2288 C C . TYR A 1 282 ? -7.752 -17.245 11.617 1.00 81.75 282 TYR A C 1
ATOM 2290 O O . TYR A 1 282 ? -7.367 -18.385 11.866 1.00 81.75 282 TYR A O 1
ATOM 2298 N N . ARG A 1 283 ? -8.855 -17.007 10.906 1.00 73.44 283 ARG A N 1
ATOM 2299 C CA . ARG A 1 283 ? -9.699 -18.069 10.340 1.00 73.44 283 ARG A CA 1
ATOM 2300 C C . ARG A 1 283 ? -9.203 -18.526 8.968 1.00 73.44 283 ARG A C 1
ATOM 2302 O O . ARG A 1 283 ? -9.521 -19.629 8.547 1.00 73.44 283 ARG A O 1
ATOM 2309 N N . GLY A 1 284 ? -8.427 -17.687 8.280 1.00 62.34 284 GLY A N 1
ATOM 2310 C CA . GLY A 1 284 ? -7.955 -17.935 6.915 1.00 62.34 284 GLY A CA 1
ATOM 2311 C C . GLY A 1 284 ? -6.801 -18.935 6.772 1.00 62.34 284 GLY A C 1
ATOM 2312 O O . GLY A 1 284 ? -6.467 -19.285 5.645 1.00 62.34 284 GLY A O 1
ATOM 2313 N N . PHE A 1 285 ? -6.190 -19.383 7.874 1.00 61.62 285 PHE A N 1
ATOM 2314 C CA . PHE A 1 285 ? -5.042 -20.306 7.861 1.00 61.62 285 PHE A CA 1
ATOM 2315 C C . PHE A 1 285 ? -5.367 -21.728 8.342 1.00 61.62 285 PHE A C 1
ATOM 2317 O O . PHE A 1 285 ? -4.538 -22.613 8.181 1.00 61.62 285 PHE A O 1
ATOM 2324 N N . LEU A 1 286 ? -6.552 -21.948 8.920 1.00 50.88 286 LEU A N 1
ATOM 2325 C CA . LEU A 1 286 ? -6.962 -23.217 9.538 1.00 50.88 286 LEU A CA 1
ATOM 2326 C C . LEU A 1 286 ? -8.260 -23.758 8.919 1.00 50.88 286 LEU A C 1
ATOM 2328 O O . LEU A 1 286 ? -9.182 -24.150 9.632 1.00 50.88 286 LEU A O 1
ATOM 2332 N N . ARG A 1 287 ? -8.349 -23.739 7.590 1.00 44.38 287 ARG A N 1
ATOM 2333 C CA . ARG A 1 287 ? -9.365 -24.491 6.850 1.00 44.38 287 ARG A CA 1
ATOM 2334 C C . ARG A 1 287 ? -8.697 -25.548 6.002 1.00 44.38 287 ARG A C 1
ATOM 2336 O O . ARG A 1 287 ? -7.708 -25.178 5.332 1.00 44.38 287 ARG A O 1
#